Protein AF-A0A8J6SXW5-F1 (afdb_monomer)

Foldseek 3Di:
DPVLVVVLCVQDPPPDDLVSNLVSQQVQKVVGFAEEWDWDPVLCVVCLVPQQRTKTWMWGADPQSFWKWKALDPPDDTDTGRGTDIDIDGQPSADQQQKRWIFIDGPDPNTPTHIGIHHYQKHWKWFAFPPCLVVLDIDTWIWPHWDWDADPLWTWIWTATSNRKIKIFTDDSAFAAQDPPPDDPDFDWHFDQPPDDPDDDDDDDDDDDDDDDDDDDDDDDDDDDDDDDDDDDDDDDDDDDPVVVVVPPPPPPRPRDTDTDDDPSAQKTKDALQSIDIPPFDDFFRWMKIWHAACTVPHNAAIWMWIAGTRRTRIITHGRRNSVVDDHHHDPPPPPPPDD

Solvent-accessible surface area (backbone atoms only — not comparable to full-atom values): 20455 Å² total; per-residue (Å²): 144,67,72,76,62,56,61,64,53,66,82,50,55,98,80,59,54,67,69,61,50,51,56,62,55,32,74,30,34,43,71,41,59,76,37,75,60,63,68,35,69,65,38,48,66,76,26,46,91,44,58,59,70,22,30,24,67,38,35,36,42,47,59,91,96,38,52,37,32,40,33,74,44,99,88,51,81,65,44,78,36,65,50,76,41,76,44,77,49,36,54,76,63,35,44,64,83,12,33,40,62,34,36,40,26,58,94,51,101,81,57,91,47,46,78,44,42,32,37,42,70,44,29,52,25,46,34,18,45,57,89,25,69,86,76,34,52,66,45,82,43,51,31,55,43,63,45,60,49,76,56,99,77,46,39,38,38,39,41,35,33,64,84,70,52,38,37,42,36,53,54,64,83,53,52,39,67,50,58,92,84,51,86,73,80,76,66,48,73,43,39,41,80,61,90,74,73,96,76,91,78,90,81,90,81,83,89,82,89,83,89,82,89,84,82,89,82,89,82,89,83,88,82,90,82,91,84,90,84,90,80,93,80,92,78,92,80,90,76,89,54,73,65,59,62,68,71,58,62,64,78,73,73,76,71,69,44,71,46,76,52,68,82,56,62,64,74,18,28,46,48,58,9,42,32,45,35,51,75,90,62,94,58,67,33,93,28,45,25,42,34,32,46,42,59,26,72,96,38,63,77,27,12,34,41,39,35,32,42,23,49,71,23,33,33,37,41,35,59,38,57,34,35,68,80,57,76,91,40,68,76,74,78,84,71,78,82,83,82,130

Structure (mmCIF, N/CA/C/O backbone):
data_AF-A0A8J6SXW5-F1
#
_entry.id   AF-A0A8J6SXW5-F1
#
loop_
_atom_site.group_PDB
_atom_site.id
_atom_site.type_symbol
_atom_site.label_atom_id
_atom_site.label_alt_id
_atom_site.label_comp_id
_atom_site.label_asym_id
_atom_site.label_entity_id
_atom_site.label_seq_id
_atom_site.pdbx_PDB_ins_code
_atom_site.Cartn_x
_atom_site.Cartn_y
_atom_site.Cartn_z
_atom_site.occupancy
_atom_site.B_iso_or_equiv
_atom_site.auth_seq_id
_atom_site.auth_comp_id
_atom_site.auth_asym_id
_atom_site.auth_atom_id
_atom_site.pdbx_PDB_model_num
ATOM 1 N N . MET A 1 1 ? 32.446 -9.806 -35.004 1.00 38.75 1 MET A N 1
ATOM 2 C CA . MET A 1 1 ? 31.267 -9.865 -34.108 1.00 38.75 1 MET A CA 1
ATOM 3 C C . MET A 1 1 ? 31.687 -10.229 -32.676 1.00 38.75 1 MET A C 1
ATOM 5 O O . MET A 1 1 ? 31.223 -11.225 -32.148 1.00 38.75 1 MET A O 1
ATOM 9 N N . ILE A 1 2 ? 32.587 -9.456 -32.049 1.00 35.88 2 ILE A N 1
ATOM 10 C CA . ILE A 1 2 ? 33.067 -9.713 -30.668 1.00 35.88 2 ILE A CA 1
ATOM 11 C C . ILE A 1 2 ? 32.920 -8.461 -29.768 1.00 35.88 2 ILE A C 1
ATOM 13 O O . ILE A 1 2 ? 32.976 -8.561 -28.550 1.00 35.88 2 ILE A O 1
ATOM 17 N N . GLU A 1 3 ? 32.605 -7.284 -30.323 1.00 32.66 3 GLU A N 1
ATOM 18 C CA . GLU A 1 3 ? 32.508 -6.039 -29.536 1.00 32.66 3 GLU A CA 1
ATOM 19 C C . GLU A 1 3 ? 31.155 -5.807 -28.838 1.00 32.66 3 GLU A C 1
ATOM 21 O O . GLU A 1 3 ? 31.069 -4.981 -27.934 1.00 32.66 3 GLU A O 1
ATOM 26 N N . LEU A 1 4 ? 30.105 -6.564 -29.178 1.00 40.84 4 LEU A N 1
ATOM 27 C CA . LEU A 1 4 ? 28.803 -6.476 -28.492 1.00 40.84 4 LEU A CA 1
ATOM 28 C C . LEU A 1 4 ? 28.795 -7.177 -27.121 1.00 40.84 4 LEU A C 1
ATOM 30 O O . LEU A 1 4 ? 28.000 -6.811 -26.261 1.00 40.84 4 LEU A O 1
ATOM 34 N N . ALA A 1 5 ? 29.707 -8.128 -26.885 1.00 40.41 5 ALA A N 1
ATOM 35 C CA . ALA A 1 5 ? 29.803 -8.847 -25.612 1.00 40.41 5 ALA A CA 1
ATOM 36 C C . ALA A 1 5 ? 30.551 -8.051 -24.523 1.00 40.41 5 ALA A C 1
ATOM 38 O O . ALA A 1 5 ? 30.250 -8.199 -23.339 1.00 40.41 5 ALA A O 1
ATOM 39 N N . LEU A 1 6 ? 31.481 -7.158 -24.896 1.00 42.84 6 LEU A N 1
ATOM 40 C CA . LEU A 1 6 ? 32.247 -6.377 -23.914 1.00 42.84 6 LEU A CA 1
ATOM 41 C C . LEU A 1 6 ? 31.414 -5.281 -23.235 1.00 42.84 6 LEU A C 1
ATOM 43 O O . LEU A 1 6 ? 31.643 -4.983 -22.067 1.00 42.84 6 LEU A O 1
ATOM 47 N N . GLY A 1 7 ? 30.427 -4.702 -23.926 1.00 42.91 7 GLY A N 1
ATOM 48 C CA . GLY A 1 7 ? 29.584 -3.650 -23.350 1.00 42.91 7 GLY A CA 1
ATOM 49 C C . GLY A 1 7 ? 28.687 -4.143 -22.208 1.00 42.91 7 GLY A C 1
ATOM 50 O O . GLY A 1 7 ? 28.469 -3.407 -21.245 1.00 42.91 7 GLY A O 1
ATOM 51 N N . ALA A 1 8 ? 28.185 -5.380 -22.293 1.00 44.44 8 ALA A N 1
ATOM 52 C CA . ALA A 1 8 ? 27.297 -5.973 -21.286 1.00 44.44 8 ALA A CA 1
ATOM 53 C C . ALA A 1 8 ? 28.044 -6.320 -19.985 1.00 44.44 8 ALA A C 1
ATOM 55 O O . ALA A 1 8 ? 27.537 -6.056 -18.897 1.00 44.44 8 ALA A O 1
ATOM 56 N N . ALA A 1 9 ? 29.291 -6.795 -20.093 1.00 48.09 9 ALA A N 1
ATOM 57 C CA . ALA A 1 9 ? 30.176 -7.034 -18.949 1.00 48.09 9 ALA A CA 1
ATOM 58 C C . ALA A 1 9 ? 30.675 -5.737 -18.270 1.00 48.09 9 ALA A C 1
ATOM 60 O O . ALA A 1 9 ? 31.151 -5.773 -17.137 1.00 48.09 9 ALA A O 1
ATOM 61 N N . LEU A 1 10 ? 30.574 -4.583 -18.946 1.00 48.47 10 LEU A N 1
ATOM 62 C CA . LEU A 1 10 ? 31.134 -3.307 -18.478 1.00 48.47 10 LEU A CA 1
ATOM 63 C C . LEU A 1 10 ? 30.224 -2.510 -17.535 1.00 48.47 10 LEU A C 1
ATOM 65 O O . LEU A 1 10 ? 30.719 -1.642 -16.818 1.00 48.47 10 LEU A O 1
ATOM 69 N N . LEU A 1 11 ? 28.916 -2.777 -17.491 1.00 54.44 11 LEU A N 1
ATOM 70 C CA . LEU A 1 11 ? 28.051 -2.115 -16.506 1.00 54.44 11 LEU A CA 1
ATOM 71 C C . LEU A 1 11 ? 28.167 -2.770 -15.120 1.00 54.44 11 LEU A C 1
ATOM 73 O O . LEU A 1 11 ? 28.171 -2.063 -14.104 1.00 54.44 11 LEU A O 1
ATOM 77 N N . PHE A 1 12 ? 28.346 -4.095 -15.076 1.00 59.91 12 PHE A N 1
ATOM 78 C CA . PHE A 1 12 ? 28.404 -4.879 -13.845 1.00 59.91 12 PHE A CA 1
ATOM 79 C C . PHE A 1 12 ? 29.347 -6.070 -14.018 1.00 59.91 12 PHE A C 1
ATOM 81 O O . PHE A 1 12 ? 29.059 -6.995 -14.772 1.00 59.91 12 PHE A O 1
ATOM 88 N N . GLY A 1 13 ? 30.468 -6.073 -13.295 1.00 59.41 13 GLY A N 1
ATOM 89 C CA . GLY A 1 13 ? 31.217 -7.311 -13.110 1.00 59.41 13 GLY A CA 1
ATOM 90 C C . GLY A 1 13 ? 30.371 -8.307 -12.299 1.00 59.41 13 GLY A C 1
ATOM 91 O O . GLY A 1 13 ? 29.615 -7.869 -11.427 1.00 59.41 13 GLY A O 1
ATOM 92 N N . PRO A 1 14 ? 30.517 -9.628 -12.509 1.00 58.75 14 PRO A N 1
ATOM 93 C CA . PRO A 1 14 ? 29.751 -10.663 -11.797 1.00 58.75 14 PRO A CA 1
ATOM 94 C C . PRO A 1 14 ? 29.937 -10.641 -10.266 1.00 58.75 14 PRO A C 1
ATOM 96 O O . PRO A 1 14 ? 29.189 -11.286 -9.541 1.00 58.75 14 PRO A O 1
ATOM 99 N N . HIS A 1 15 ? 30.912 -9.876 -9.766 1.00 67.56 15 HIS A N 1
ATOM 100 C CA . HIS A 1 15 ? 31.239 -9.735 -8.345 1.00 67.56 15 HIS A CA 1
ATOM 101 C C . HIS A 1 15 ? 30.887 -8.363 -7.749 1.00 67.56 15 HIS A C 1
ATOM 103 O O . HIS A 1 15 ? 31.210 -8.107 -6.590 1.00 67.56 15 HIS A O 1
ATOM 109 N N . ALA A 1 16 ? 30.258 -7.460 -8.512 1.00 72.50 16 ALA A N 1
ATOM 110 C CA . ALA A 1 16 ? 29.844 -6.169 -7.971 1.00 72.50 16 ALA A CA 1
ATOM 111 C C . ALA A 1 16 ? 28.747 -6.366 -6.899 1.00 72.50 16 ALA A C 1
ATOM 113 O O . ALA A 1 16 ? 27.778 -7.097 -7.153 1.00 72.50 16 ALA A O 1
ATOM 114 N N . PRO A 1 17 ? 28.847 -5.719 -5.720 1.00 82.81 17 PRO A N 1
ATOM 115 C CA . PRO A 1 17 ? 27.824 -5.813 -4.682 1.00 82.81 17 PRO A CA 1
ATOM 116 C C . PRO A 1 17 ? 26.438 -5.440 -5.216 1.00 82.81 17 PRO A C 1
ATOM 118 O O . PRO A 1 17 ? 26.303 -4.499 -5.998 1.00 82.81 17 PRO A O 1
ATOM 121 N N . GLU A 1 18 ? 25.387 -6.132 -4.769 1.00 81.81 18 GLU A N 1
ATOM 122 C CA . GLU A 1 18 ? 24.004 -5.877 -5.211 1.00 81.81 18 GLU A CA 1
ATOM 123 C C . GLU A 1 18 ? 23.600 -4.403 -5.075 1.00 81.81 18 GLU A C 1
ATOM 125 O O . GLU A 1 18 ? 22.960 -3.864 -5.972 1.00 81.81 18 GLU A O 1
ATOM 130 N N . ALA A 1 19 ? 24.042 -3.722 -4.014 1.00 84.38 19 ALA A N 1
ATOM 131 C CA . ALA A 1 19 ? 23.790 -2.296 -3.819 1.00 84.38 19 ALA A CA 1
ATOM 132 C C . ALA A 1 19 ? 24.360 -1.429 -4.958 1.00 84.38 19 ALA A C 1
ATOM 134 O O . ALA A 1 19 ? 23.666 -0.553 -5.472 1.00 84.38 19 ALA A O 1
ATOM 135 N N . GLU A 1 20 ? 25.592 -1.703 -5.402 1.00 85.12 20 GLU A N 1
ATOM 136 C CA . GLU A 1 20 ? 26.199 -1.010 -6.544 1.00 85.12 20 GLU A CA 1
ATOM 137 C C . GLU A 1 20 ? 25.445 -1.347 -7.834 1.00 85.12 20 GLU A C 1
ATOM 139 O O . GLU A 1 20 ? 25.178 -0.470 -8.665 1.00 85.12 20 GLU A O 1
ATOM 144 N N . ARG A 1 21 ? 25.052 -2.619 -7.986 1.00 83.19 21 ARG A N 1
ATOM 145 C CA . ARG A 1 21 ? 24.328 -3.063 -9.173 1.00 83.19 21 ARG A CA 1
ATOM 146 C C . ARG A 1 21 ? 22.953 -2.391 -9.290 1.00 83.19 21 ARG A C 1
ATOM 148 O O . ARG A 1 21 ? 22.615 -1.815 -10.325 1.00 83.19 21 ARG A O 1
ATOM 155 N N . SER A 1 22 ? 22.205 -2.374 -8.190 1.00 87.25 22 SER A N 1
ATOM 156 C CA . SER A 1 22 ? 20.925 -1.678 -8.054 1.00 87.25 22 SER A CA 1
ATOM 157 C C . SER A 1 22 ? 21.071 -0.180 -8.321 1.00 87.25 22 SER A C 1
ATOM 159 O O . SER A 1 22 ? 20.286 0.390 -9.080 1.00 87.25 22 SER A O 1
ATOM 161 N N . GLN A 1 23 ? 22.121 0.457 -7.793 1.00 88.88 23 GLN A N 1
ATOM 162 C CA . GLN A 1 23 ? 22.357 1.882 -8.005 1.00 88.88 23 GLN A CA 1
ATOM 163 C C . GLN A 1 23 ? 22.548 2.221 -9.487 1.00 88.88 23 GLN A C 1
ATOM 165 O O . GLN A 1 23 ? 21.896 3.145 -9.973 1.00 88.88 23 GLN A O 1
ATOM 170 N N . LYS A 1 24 ? 23.378 1.490 -10.243 1.00 87.56 24 LYS A N 1
ATOM 171 C CA . LYS A 1 24 ? 23.541 1.814 -11.673 1.00 87.56 24 LYS A CA 1
ATOM 172 C C . LYS A 1 24 ? 22.288 1.453 -12.475 1.00 87.56 24 LYS A C 1
ATOM 174 O O . LYS A 1 24 ? 21.895 2.242 -13.333 1.00 87.56 24 LYS A O 1
ATOM 179 N N . LEU A 1 25 ? 21.617 0.332 -12.172 1.00 89.19 25 LEU A N 1
ATOM 180 C CA . LEU A 1 25 ? 20.356 -0.031 -12.834 1.00 89.19 25 LEU A CA 1
ATOM 181 C C . LEU A 1 25 ? 19.267 1.022 -12.617 1.00 89.19 25 LEU A C 1
ATOM 183 O O . LEU A 1 25 ? 18.519 1.320 -13.545 1.00 89.19 25 LEU A O 1
ATOM 187 N N . SER A 1 26 ? 19.208 1.626 -11.427 1.00 92.56 26 SER A N 1
ATOM 188 C CA . SER A 1 26 ? 18.199 2.632 -11.079 1.00 92.56 26 SER A CA 1
ATOM 189 C C . SER A 1 26 ? 18.164 3.819 -12.046 1.00 92.56 26 SER A C 1
ATOM 191 O O . SER A 1 26 ? 17.094 4.363 -12.309 1.00 92.56 26 SER A O 1
ATOM 193 N N . THR A 1 27 ? 19.310 4.162 -12.646 1.00 93.31 27 THR A N 1
ATOM 194 C CA . THR A 1 27 ? 19.446 5.286 -13.586 1.00 93.31 27 THR A CA 1
ATOM 195 C C . THR A 1 27 ? 18.716 5.069 -14.914 1.00 93.31 27 THR A C 1
ATOM 197 O O . THR A 1 27 ? 18.456 6.031 -15.636 1.00 93.31 27 THR A O 1
ATOM 200 N N . PHE A 1 28 ? 18.347 3.824 -15.230 1.00 94.31 28 PHE A N 1
ATOM 201 C CA . PHE A 1 28 ? 17.594 3.479 -16.435 1.00 94.31 28 PHE A CA 1
ATOM 202 C C . PHE A 1 28 ? 16.081 3.568 -16.244 1.00 94.31 28 PHE A C 1
ATOM 204 O O . PHE A 1 28 ? 15.348 3.364 -17.209 1.00 94.31 28 PHE A O 1
ATOM 211 N N . PHE A 1 29 ? 15.606 3.890 -15.040 1.00 96.00 29 PHE A N 1
ATOM 212 C CA . PHE A 1 29 ? 14.188 3.981 -14.718 1.00 96.00 29 PHE A CA 1
ATOM 213 C C . PHE A 1 29 ? 13.765 5.421 -14.433 1.00 96.00 29 PHE A C 1
ATOM 215 O O . PHE A 1 29 ? 14.466 6.183 -13.767 1.00 96.00 29 PHE A O 1
ATOM 222 N N . MET A 1 30 ? 12.579 5.782 -14.911 1.00 95.38 30 MET A N 1
ATOM 223 C CA . MET A 1 30 ? 11.915 7.042 -14.600 1.00 95.38 30 MET A CA 1
ATOM 224 C C . MET A 1 30 ? 10.438 6.775 -14.262 1.00 95.38 30 MET A C 1
ATOM 226 O O . MET A 1 30 ? 9.692 6.349 -15.143 1.00 95.38 30 MET A O 1
ATOM 230 N N . PRO A 1 31 ? 9.985 7.039 -13.027 1.00 95.31 31 PRO A N 1
ATOM 231 C CA . PRO A 1 31 ? 10.769 7.553 -11.905 1.00 95.31 31 PRO A CA 1
ATOM 232 C C . PRO A 1 31 ? 11.768 6.506 -11.367 1.00 95.31 31 PRO A C 1
ATOM 234 O O . PRO A 1 31 ? 11.616 5.303 -11.597 1.00 95.31 31 PRO A O 1
ATOM 237 N N . MET A 1 32 ? 12.816 6.963 -10.674 1.00 95.25 32 MET A N 1
ATOM 238 C CA . MET A 1 32 ? 13.847 6.064 -10.141 1.00 95.25 32 MET A CA 1
ATOM 239 C C . MET A 1 32 ? 13.276 5.163 -9.029 1.00 95.25 32 MET A C 1
ATOM 241 O O . MET A 1 32 ? 12.383 5.580 -8.293 1.00 95.25 32 MET A O 1
ATOM 245 N N . PRO A 1 33 ? 13.789 3.942 -8.851 1.00 94.25 33 PRO A N 1
ATOM 246 C CA . PRO A 1 33 ? 13.477 3.100 -7.702 1.00 94.25 33 PRO A CA 1
ATOM 247 C C . PRO A 1 33 ? 13.632 3.839 -6.367 1.00 94.25 33 PRO A C 1
ATOM 249 O O . PRO A 1 33 ? 14.446 4.751 -6.230 1.00 94.25 33 PRO A O 1
ATOM 252 N N . ASN A 1 34 ? 12.844 3.429 -5.375 1.00 89.94 34 ASN A N 1
ATOM 253 C CA . ASN A 1 34 ? 12.679 4.041 -4.053 1.00 89.94 34 ASN A CA 1
ATOM 254 C C . ASN A 1 34 ? 12.064 5.449 -4.054 1.00 89.94 34 ASN A C 1
ATOM 256 O O . ASN A 1 34 ? 11.828 6.008 -2.982 1.00 89.94 34 ASN A O 1
ATOM 260 N N . THR A 1 35 ? 11.743 6.008 -5.222 1.00 90.81 35 THR A N 1
ATOM 261 C CA . THR A 1 35 ? 10.918 7.216 -5.317 1.00 90.81 35 THR A CA 1
ATOM 262 C C . THR A 1 35 ? 9.428 6.864 -5.348 1.00 90.81 35 THR A C 1
ATOM 264 O O . THR A 1 35 ? 9.036 5.695 -5.460 1.00 90.81 35 THR A O 1
ATOM 267 N N . ARG A 1 36 ? 8.591 7.891 -5.191 1.00 90.38 36 ARG A N 1
ATOM 268 C CA . ARG A 1 36 ? 7.136 7.767 -5.187 1.00 90.38 36 ARG A CA 1
ATOM 269 C C . ARG A 1 36 ? 6.603 7.591 -6.612 1.00 90.38 36 ARG A C 1
ATOM 271 O O . ARG A 1 36 ? 6.904 8.413 -7.473 1.00 90.38 36 ARG A O 1
ATOM 278 N N . LEU A 1 37 ? 5.779 6.569 -6.846 1.00 92.56 37 LEU A N 1
ATOM 279 C CA . LEU A 1 37 ? 5.005 6.441 -8.082 1.00 92.56 37 LEU A CA 1
ATOM 280 C C . LEU A 1 37 ? 3.730 7.268 -8.022 1.00 92.56 37 LEU A C 1
ATOM 282 O O . LEU A 1 37 ? 3.064 7.372 -6.988 1.00 92.56 37 LEU A O 1
ATOM 286 N N . GLU A 1 38 ? 3.364 7.783 -9.186 1.00 90.25 38 GLU A N 1
ATOM 287 C CA . GLU A 1 38 ? 2.103 8.463 -9.427 1.00 90.25 38 GLU A CA 1
ATOM 288 C C . GLU A 1 38 ? 1.273 7.662 -10.431 1.00 90.25 38 GLU A C 1
ATOM 290 O O . GLU A 1 38 ? 1.814 7.040 -11.351 1.00 90.25 38 GLU A O 1
ATOM 295 N N . LEU A 1 39 ? -0.047 7.680 -10.249 1.00 90.62 39 LEU A N 1
ATOM 296 C CA . LEU A 1 39 ? -0.979 7.123 -11.227 1.00 90.62 39 LEU A CA 1
ATOM 297 C C . LEU A 1 39 ? -1.045 8.025 -12.460 1.00 90.62 39 LEU A C 1
ATOM 299 O O . LEU A 1 39 ? -0.918 9.251 -12.371 1.00 90.62 39 LEU A O 1
ATOM 303 N N . ASP A 1 40 ? -1.296 7.414 -13.612 1.00 92.06 40 ASP A N 1
ATOM 304 C CA . ASP A 1 40 ? -1.577 8.131 -14.846 1.00 92.06 40 ASP A CA 1
ATOM 305 C C . ASP A 1 40 ? -2.887 8.921 -14.679 1.00 92.06 40 ASP A C 1
ATOM 307 O O . ASP A 1 40 ? -3.934 8.379 -14.315 1.00 92.06 40 ASP A O 1
ATOM 311 N N . ARG A 1 41 ? -2.822 10.239 -14.910 1.00 89.88 41 ARG A N 1
ATOM 312 C CA . ARG A 1 41 ? -3.963 11.140 -14.689 1.00 89.88 41 ARG A CA 1
ATOM 313 C C . ARG A 1 41 ? -5.157 10.803 -15.579 1.00 89.88 41 ARG A C 1
ATOM 315 O O . ARG A 1 41 ? -6.284 10.980 -15.129 1.00 89.88 41 ARG A O 1
ATOM 322 N N . LEU A 1 42 ? -4.923 10.350 -16.813 1.00 90.62 42 LEU A N 1
ATOM 323 C CA . LEU A 1 42 ? -6.001 9.953 -17.720 1.00 90.62 42 LEU A CA 1
ATOM 324 C C . LEU A 1 42 ? -6.621 8.645 -17.239 1.00 90.62 42 LEU A C 1
ATOM 326 O O . LEU A 1 42 ? -7.835 8.580 -17.071 1.00 90.62 42 LEU A O 1
ATOM 330 N N . SER A 1 43 ? -5.788 7.662 -16.886 1.00 90.81 43 SER A N 1
ATOM 331 C CA . SER A 1 43 ? -6.273 6.388 -16.347 1.00 90.81 43 SER A CA 1
ATOM 332 C C . SER A 1 43 ? -7.120 6.584 -15.086 1.00 90.81 43 SER A C 1
ATOM 334 O O . SER A 1 43 ? -8.160 5.944 -14.943 1.00 90.81 43 SER A O 1
ATOM 336 N N . LEU A 1 44 ? -6.738 7.520 -14.211 1.00 87.44 44 LEU A N 1
ATOM 337 C CA . LEU A 1 44 ? -7.491 7.873 -13.005 1.00 87.44 44 LEU A CA 1
ATOM 338 C C . LEU A 1 44 ? -8.868 8.490 -13.304 1.00 87.44 44 LEU A C 1
ATOM 340 O O . LEU A 1 44 ? -9.806 8.290 -12.531 1.00 87.44 44 LEU A O 1
ATOM 344 N N . LEU A 1 45 ? -8.999 9.244 -14.398 1.00 87.06 45 LEU A N 1
ATOM 345 C CA . LEU A 1 45 ? -10.279 9.810 -14.835 1.00 87.06 45 LEU A CA 1
ATOM 346 C C . LEU A 1 45 ? -11.175 8.742 -15.470 1.00 87.06 45 LEU A C 1
ATOM 348 O O . LEU A 1 45 ? -12.366 8.693 -15.172 1.00 87.06 45 LEU A O 1
ATOM 352 N N . GLU A 1 46 ? -10.598 7.883 -16.307 1.00 89.69 46 GLU A N 1
ATOM 353 C CA . GLU A 1 46 ? -11.316 6.843 -17.051 1.00 89.69 46 GLU A CA 1
ATOM 354 C C . GLU A 1 46 ? -11.782 5.690 -16.154 1.00 89.69 46 GLU A C 1
ATOM 356 O O . GLU A 1 46 ? -12.889 5.185 -16.316 1.00 89.69 46 GLU A O 1
ATOM 361 N N . ASN A 1 47 ? -10.969 5.303 -15.168 1.00 87.06 47 ASN A N 1
ATOM 362 C CA . ASN A 1 47 ? -11.179 4.104 -14.349 1.00 87.06 47 ASN A CA 1
ATOM 363 C C . ASN A 1 47 ? -11.604 4.439 -12.914 1.00 87.06 47 ASN A C 1
ATOM 365 O O . ASN A 1 47 ? -11.377 3.672 -11.982 1.00 87.06 47 ASN A O 1
ATOM 369 N N . ARG A 1 48 ? -12.239 5.599 -12.702 1.00 80.94 48 ARG A N 1
ATOM 370 C CA . ARG A 1 48 ? -12.645 6.045 -11.359 1.00 80.94 48 ARG A CA 1
ATOM 371 C C . ARG A 1 48 ? -13.566 5.046 -10.643 1.00 80.94 48 ARG A C 1
ATOM 373 O O . ARG A 1 48 ? -13.523 4.965 -9.419 1.00 80.94 48 ARG A O 1
ATOM 380 N N . GLN A 1 49 ? -14.402 4.331 -11.397 1.00 84.19 49 GLN A N 1
ATOM 381 C CA . GLN A 1 49 ? -15.357 3.353 -10.861 1.00 84.19 49 GLN A CA 1
ATOM 382 C C . GLN A 1 49 ? -14.734 1.977 -10.590 1.00 84.19 49 GLN A C 1
ATOM 384 O O . GLN A 1 49 ? -15.292 1.207 -9.814 1.00 84.19 49 GLN A O 1
ATOM 389 N N . THR A 1 50 ? -13.572 1.693 -11.178 1.00 87.25 50 THR A N 1
ATOM 390 C CA . THR A 1 50 ? -12.823 0.435 -11.033 1.00 87.25 50 THR A CA 1
ATOM 391 C C . THR A 1 50 ? -11.377 0.755 -10.643 1.00 87.25 50 THR A C 1
ATOM 393 O O . THR A 1 50 ? -10.470 0.658 -11.472 1.00 87.25 50 THR A O 1
ATOM 396 N N . PRO A 1 51 ? -11.129 1.231 -9.406 1.00 86.25 51 PRO A N 1
ATOM 397 C CA . PRO A 1 51 ? -9.822 1.752 -9.012 1.00 86.25 51 PRO A CA 1
ATOM 398 C C . PRO A 1 51 ? -8.660 0.772 -9.223 1.00 86.25 51 PRO A C 1
ATOM 400 O O . PRO A 1 51 ? -7.547 1.190 -9.526 1.00 86.25 51 PRO A O 1
ATOM 403 N N . GLU A 1 52 ? -8.921 -0.526 -9.111 1.00 84.38 52 GLU A N 1
ATOM 404 C CA . GLU A 1 52 ? -7.982 -1.620 -9.353 1.00 84.38 52 GLU A CA 1
ATOM 405 C C . GLU A 1 52 ? -7.405 -1.639 -10.778 1.00 84.38 52 GLU A C 1
ATOM 407 O O . GLU A 1 52 ? -6.275 -2.084 -10.975 1.00 84.38 52 GLU A O 1
ATOM 412 N N . THR A 1 53 ? -8.135 -1.108 -11.767 1.00 87.44 53 THR A N 1
ATOM 413 C CA . THR A 1 53 ? -7.669 -1.019 -13.158 1.00 87.44 53 THR A CA 1
ATOM 414 C C . THR A 1 53 ? -6.903 0.267 -13.452 1.00 87.44 53 THR A C 1
ATOM 416 O O . THR A 1 53 ? -6.364 0.405 -14.553 1.00 87.44 53 THR A O 1
ATOM 419 N N . ILE A 1 54 ? -6.818 1.207 -12.498 1.00 90.19 54 ILE A N 1
ATOM 420 C CA . ILE A 1 54 ? -6.044 2.435 -12.686 1.00 90.19 54 ILE A CA 1
ATOM 421 C C . ILE A 1 54 ? -4.566 2.068 -12.828 1.00 90.19 54 ILE A C 1
ATOM 423 O O . ILE A 1 54 ? -3.993 1.337 -12.017 1.00 90.19 54 ILE A O 1
ATOM 427 N N . THR A 1 55 ? -3.946 2.612 -13.869 1.00 93.12 55 THR A N 1
ATOM 428 C CA . THR A 1 55 ? -2.547 2.364 -14.211 1.00 93.12 55 THR A CA 1
ATOM 429 C C . THR A 1 55 ? -1.652 3.540 -13.843 1.00 93.12 55 THR A C 1
ATOM 431 O O . THR A 1 55 ? -2.081 4.692 -13.778 1.00 93.12 55 THR A O 1
ATOM 434 N N . GLY A 1 56 ? -0.371 3.255 -13.646 1.00 94.12 56 GLY A N 1
ATOM 435 C CA . GLY A 1 56 ? 0.715 4.217 -13.759 1.00 94.12 56 GLY A CA 1
ATOM 436 C C . GLY A 1 56 ? 1.775 3.712 -14.734 1.00 94.12 56 GLY A C 1
ATOM 437 O O . GLY A 1 56 ? 1.679 2.610 -15.279 1.00 94.12 56 GLY A O 1
ATOM 438 N N . LYS A 1 57 ? 2.801 4.531 -14.980 1.00 95.12 57 LYS A N 1
ATOM 439 C CA . LYS A 1 57 ? 3.872 4.213 -15.935 1.00 95.12 57 LYS A CA 1
ATOM 440 C C . LYS A 1 57 ? 5.244 4.388 -15.307 1.00 95.12 57 LYS A C 1
ATOM 442 O O . LYS A 1 57 ? 5.501 5.376 -14.624 1.00 95.12 57 LYS A O 1
ATOM 447 N N . ILE A 1 58 ? 6.132 3.447 -15.602 1.00 95.69 58 ILE A N 1
ATOM 448 C CA . ILE A 1 58 ? 7.568 3.552 -15.356 1.00 95.69 58 ILE A CA 1
ATOM 449 C C . ILE A 1 58 ? 8.256 3.454 -16.709 1.00 95.69 58 ILE A C 1
ATOM 451 O O . ILE A 1 58 ? 8.154 2.455 -17.418 1.00 95.69 58 ILE A O 1
ATOM 455 N N . TRP A 1 59 ? 8.960 4.507 -17.090 1.00 95.81 59 TRP A N 1
ATOM 456 C CA . TRP A 1 59 ? 9.796 4.500 -18.275 1.00 95.81 59 TRP A CA 1
ATOM 457 C C . TRP A 1 59 ? 11.091 3.768 -17.982 1.00 95.81 59 TRP A C 1
ATOM 459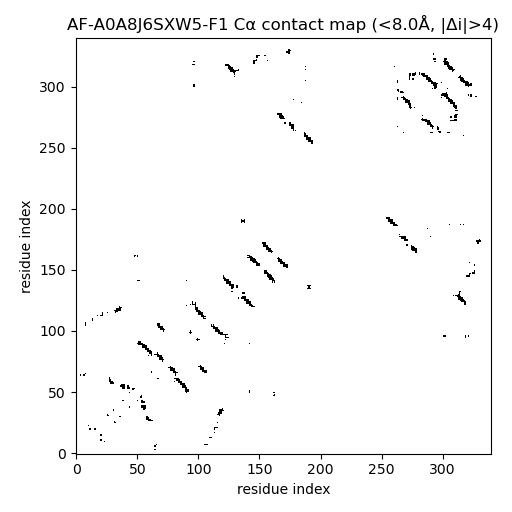 O O . TRP A 1 59 ? 11.796 4.110 -17.037 1.00 95.81 59 TRP A O 1
ATOM 469 N N . MET A 1 60 ? 11.428 2.802 -18.829 1.00 95.06 60 MET A N 1
ATOM 470 C CA . MET A 1 60 ? 12.733 2.166 -18.815 1.00 95.06 60 MET A CA 1
ATOM 471 C C . MET A 1 60 ? 13.493 2.523 -20.086 1.00 95.06 60 MET A C 1
ATOM 473 O O . MET A 1 60 ? 13.028 2.284 -21.203 1.00 95.06 60 MET A O 1
ATOM 477 N N . LYS A 1 61 ? 14.678 3.100 -19.912 1.00 94.88 61 LYS A N 1
ATOM 478 C CA . LYS A 1 61 ? 15.606 3.460 -20.978 1.00 94.88 61 LYS A CA 1
ATOM 479 C C . LYS A 1 61 ? 16.858 2.598 -20.840 1.00 94.88 61 LYS A C 1
ATOM 481 O O . LYS A 1 61 ? 17.771 2.998 -20.123 1.00 94.88 61 LYS A O 1
ATOM 486 N N . PRO A 1 62 ? 16.911 1.430 -21.502 1.00 90.81 62 PRO A N 1
ATOM 487 C CA . PRO A 1 62 ? 18.066 0.552 -21.392 1.00 90.81 62 PRO A CA 1
ATOM 488 C C . PRO A 1 62 ? 19.334 1.227 -21.953 1.00 90.81 62 PRO A C 1
ATOM 490 O O . PRO A 1 62 ? 19.237 2.159 -22.769 1.00 90.81 62 PRO A O 1
ATOM 493 N N . PRO A 1 63 ? 20.528 0.764 -21.543 1.00 87.88 63 PRO A N 1
ATOM 494 C CA . PRO A 1 63 ? 21.789 1.190 -22.137 1.00 87.88 63 PRO A CA 1
ATOM 495 C C . PRO A 1 63 ? 21.795 1.004 -23.658 1.00 87.88 63 PRO A C 1
ATOM 497 O O . PRO A 1 63 ? 21.189 0.078 -24.198 1.00 87.88 63 PRO A O 1
ATOM 500 N N . LYS A 1 64 ? 22.520 1.870 -24.376 1.00 85.88 64 LYS A N 1
ATOM 501 C CA . LYS A 1 64 ? 22.661 1.736 -25.834 1.00 85.88 64 LYS A CA 1
ATOM 502 C C . LYS A 1 64 ? 23.278 0.376 -26.182 1.00 85.88 64 LYS A C 1
ATOM 504 O O . LYS A 1 64 ? 24.325 0.025 -25.649 1.00 85.88 64 LYS A O 1
ATOM 509 N N . GLY A 1 65 ? 22.646 -0.346 -27.108 1.00 84.44 65 GLY A N 1
ATOM 510 C CA . GLY A 1 65 ? 23.121 -1.651 -27.579 1.00 84.44 65 GLY A CA 1
ATOM 511 C C . GLY A 1 65 ? 22.829 -2.822 -26.636 1.00 84.44 65 GLY A C 1
ATOM 512 O O . GLY A 1 65 ? 23.338 -3.909 -26.882 1.00 84.44 65 GLY A O 1
ATOM 513 N N . GLN A 1 66 ? 22.028 -2.621 -25.583 1.00 83.94 66 GLN A N 1
ATOM 514 C CA . GLN A 1 66 ? 21.671 -3.663 -24.618 1.00 83.94 66 GLN A CA 1
ATOM 515 C C . GLN A 1 66 ? 20.157 -3.769 -24.439 1.00 83.94 66 GLN A C 1
ATOM 517 O O . GLN A 1 66 ? 19.421 -2.796 -24.618 1.00 83.94 66 GLN A O 1
ATOM 522 N N . CYS A 1 67 ? 19.707 -4.962 -24.059 1.00 86.94 67 CYS A N 1
ATOM 523 C CA . CYS A 1 67 ? 18.336 -5.225 -23.651 1.00 86.94 67 CYS A CA 1
ATOM 524 C C . CYS A 1 67 ? 18.308 -5.567 -22.161 1.00 86.94 67 CYS A C 1
ATOM 526 O O . CYS A 1 67 ? 19.198 -6.254 -21.663 1.00 86.94 67 CYS A O 1
ATOM 528 N N . LEU A 1 68 ? 17.277 -5.099 -21.466 1.00 88.50 68 LEU A N 1
ATOM 529 C CA . LEU A 1 68 ? 16.973 -5.507 -20.098 1.00 88.50 68 LEU A CA 1
ATOM 530 C C . LEU A 1 68 ? 15.741 -6.409 -20.116 1.00 88.50 68 LEU A C 1
ATOM 532 O O . LEU A 1 68 ? 14.790 -6.146 -20.860 1.00 88.50 68 LEU A O 1
ATOM 536 N N . LEU A 1 69 ? 15.756 -7.455 -19.298 1.00 89.81 69 LEU A N 1
ATOM 537 C CA . LEU A 1 69 ? 14.600 -8.307 -19.052 1.00 89.81 69 LEU A CA 1
ATOM 538 C C . LEU A 1 69 ? 13.909 -7.824 -17.780 1.00 89.81 69 LEU A C 1
ATOM 540 O O . LEU A 1 69 ? 14.554 -7.661 -16.748 1.00 89.81 69 LEU A O 1
ATOM 544 N N . VAL A 1 70 ? 12.602 -7.589 -17.844 1.00 90.25 70 VAL A N 1
ATOM 545 C CA . VAL A 1 70 ? 11.801 -7.191 -16.681 1.00 90.25 70 VAL A CA 1
ATOM 546 C C . VAL A 1 70 ? 10.780 -8.269 -16.379 1.00 90.25 70 VAL A C 1
ATOM 548 O O . VAL A 1 70 ? 9.927 -8.586 -17.211 1.00 90.25 70 VAL A O 1
ATOM 551 N N . ARG A 1 71 ? 10.845 -8.783 -15.156 1.00 88.56 71 ARG A N 1
ATOM 552 C CA . ARG A 1 71 ? 9.900 -9.736 -14.590 1.00 88.56 71 ARG A CA 1
ATOM 553 C C . ARG A 1 71 ? 9.022 -9.017 -13.573 1.00 88.56 71 ARG A C 1
ATOM 555 O O . ARG A 1 71 ? 9.483 -8.632 -12.498 1.00 88.56 71 ARG A O 1
ATOM 562 N N . THR A 1 72 ? 7.755 -8.822 -13.928 1.00 79.12 72 THR A N 1
ATOM 563 C CA . THR A 1 72 ? 6.760 -8.150 -13.072 1.00 79.12 72 THR A CA 1
ATOM 564 C C . THR A 1 72 ? 6.039 -9.123 -12.136 1.00 79.12 72 THR A C 1
ATOM 566 O O . THR A 1 72 ? 5.550 -8.723 -11.089 1.00 79.12 72 THR A O 1
ATOM 569 N N . ASN A 1 73 ? 5.996 -10.409 -12.493 1.00 69.69 73 ASN A N 1
ATOM 570 C CA . ASN A 1 73 ? 5.452 -11.504 -11.692 1.00 69.69 73 ASN A CA 1
ATOM 571 C C . ASN A 1 73 ? 6.178 -12.796 -12.095 1.00 69.69 73 ASN A C 1
ATOM 573 O O . ASN A 1 73 ? 6.492 -12.970 -13.270 1.00 69.69 73 ASN A O 1
ATOM 577 N N . LEU A 1 74 ? 6.389 -13.725 -11.159 1.00 59.19 74 LEU A N 1
ATOM 578 C CA . LEU A 1 74 ? 6.959 -15.051 -11.438 1.00 59.19 74 LEU A CA 1
ATOM 579 C C . LEU A 1 74 ? 6.151 -15.858 -12.472 1.00 59.19 74 LEU A C 1
ATOM 581 O O . LEU A 1 74 ? 6.685 -16.779 -13.078 1.00 59.19 74 LEU A O 1
ATOM 585 N N . LYS A 1 75 ? 4.869 -15.524 -12.663 1.00 51.81 75 LYS A N 1
ATOM 586 C CA . LYS A 1 75 ? 3.946 -16.225 -13.570 1.00 51.81 75 LYS A CA 1
ATOM 587 C C . LYS A 1 75 ? 3.841 -15.625 -14.970 1.00 51.81 75 LYS A C 1
ATOM 589 O O . LYS A 1 75 ? 3.231 -16.242 -15.839 1.00 51.81 75 LYS A O 1
ATOM 594 N N . HIS A 1 76 ? 4.382 -14.430 -15.196 1.00 61.59 76 HIS A N 1
ATOM 595 C CA . HIS A 1 76 ? 4.321 -13.776 -16.501 1.00 61.59 76 HIS A CA 1
ATOM 596 C C . HIS A 1 76 ? 5.647 -13.905 -17.238 1.00 61.59 76 HIS A C 1
ATOM 598 O O . HIS A 1 76 ? 6.711 -13.936 -16.628 1.00 61.59 76 HIS A O 1
ATOM 604 N N . THR A 1 77 ? 5.568 -13.974 -18.566 1.00 67.88 77 THR A N 1
ATOM 605 C CA . THR A 1 77 ? 6.744 -14.005 -19.433 1.00 67.88 77 THR A CA 1
ATOM 606 C C . THR A 1 77 ? 7.569 -12.736 -19.243 1.00 67.88 77 THR A C 1
ATOM 608 O O . THR A 1 77 ? 7.027 -11.626 -19.270 1.00 67.88 77 THR A O 1
ATOM 611 N N . ASP A 1 78 ? 8.878 -12.913 -19.082 1.00 81.88 78 ASP A N 1
ATOM 612 C CA . ASP A 1 78 ? 9.832 -11.815 -18.971 1.00 81.88 78 ASP A CA 1
ATOM 613 C C . ASP A 1 78 ? 9.702 -10.873 -20.179 1.00 81.88 78 ASP A C 1
ATOM 615 O O . ASP A 1 78 ? 9.698 -11.297 -21.339 1.00 81.88 78 ASP A O 1
ATOM 619 N N . LYS A 1 79 ? 9.587 -9.567 -19.920 1.00 88.56 79 LYS A N 1
ATOM 620 C CA . LYS A 1 79 ? 9.517 -8.552 -20.977 1.00 88.56 79 LYS A CA 1
ATOM 621 C C . LYS A 1 79 ? 10.926 -8.122 -21.360 1.00 88.56 79 LYS A C 1
ATOM 623 O O . LYS A 1 79 ? 11.621 -7.503 -20.557 1.00 88.56 79 LYS A O 1
ATOM 628 N N . ARG A 1 80 ? 11.325 -8.395 -22.604 1.00 91.81 80 ARG A N 1
ATOM 629 C CA . ARG A 1 80 ? 12.601 -7.942 -23.176 1.00 91.81 80 ARG A CA 1
ATOM 630 C C . ARG A 1 80 ? 12.492 -6.530 -23.735 1.00 91.81 80 ARG A C 1
ATOM 632 O O . ARG A 1 80 ? 11.715 -6.279 -24.654 1.00 91.81 80 ARG A O 1
ATOM 639 N N . ILE A 1 81 ? 13.304 -5.614 -23.216 1.00 91.88 81 ILE A N 1
ATOM 640 C CA . ILE A 1 81 ? 13.236 -4.188 -23.534 1.00 91.88 81 ILE A CA 1
ATOM 641 C C . ILE A 1 81 ? 14.597 -3.694 -24.018 1.00 91.88 81 ILE A C 1
ATOM 643 O O . ILE A 1 81 ? 15.543 -3.570 -23.246 1.00 91.88 81 ILE A O 1
ATOM 647 N N . CYS A 1 82 ? 14.674 -3.369 -25.307 1.00 91.44 82 CYS A N 1
ATOM 648 C CA . CYS A 1 82 ? 15.907 -2.935 -25.980 1.00 91.44 82 CYS A CA 1
ATOM 649 C C . CYS A 1 82 ? 15.892 -1.452 -26.391 1.00 91.44 82 CYS A C 1
ATOM 651 O O . CYS A 1 82 ? 16.849 -0.937 -26.962 1.00 91.44 82 CYS A O 1
ATOM 653 N N . LYS A 1 83 ? 14.776 -0.757 -26.155 1.00 94.50 83 LYS A N 1
ATOM 654 C CA . LYS A 1 83 ? 14.568 0.656 -26.494 1.00 94.50 83 LYS A CA 1
ATOM 655 C C . LYS A 1 83 ? 13.766 1.341 -25.386 1.00 94.50 83 LYS A C 1
ATOM 657 O O . LYS A 1 83 ? 13.089 0.631 -24.639 1.00 94.50 83 LYS A O 1
ATOM 662 N N . PRO A 1 84 ? 13.804 2.684 -25.278 1.00 96.25 84 PRO A N 1
ATOM 663 C CA . PRO A 1 84 ? 12.972 3.412 -24.326 1.00 96.25 84 PRO A CA 1
ATOM 664 C C . PRO A 1 84 ? 11.513 2.960 -24.418 1.00 96.25 84 PRO A C 1
ATOM 666 O O . PRO A 1 84 ? 10.902 3.070 -25.480 1.00 96.25 84 PRO A O 1
ATOM 669 N N . THR A 1 85 ? 10.989 2.403 -23.331 1.00 96.12 85 THR A N 1
ATOM 670 C CA . THR A 1 85 ? 9.652 1.799 -23.293 1.00 96.12 85 THR A CA 1
ATOM 671 C C . THR A 1 85 ? 8.961 2.181 -21.994 1.00 96.12 85 THR A C 1
ATOM 673 O O . THR A 1 85 ? 9.565 2.098 -20.924 1.00 96.12 85 THR A O 1
ATOM 676 N N . ALA A 1 86 ? 7.701 2.602 -22.087 1.00 94.88 86 ALA A N 1
ATOM 677 C CA . ALA A 1 86 ? 6.844 2.777 -20.925 1.00 94.88 86 ALA A CA 1
ATOM 678 C C . ALA A 1 86 ? 6.303 1.409 -20.499 1.00 94.88 86 ALA A C 1
ATOM 680 O O . ALA A 1 86 ? 5.660 0.714 -21.285 1.00 94.88 86 ALA A O 1
ATOM 681 N N . LEU A 1 87 ? 6.588 1.024 -19.263 1.00 93.44 87 LEU A N 1
ATOM 682 C CA . LEU A 1 87 ? 6.041 -0.161 -18.626 1.00 93.44 87 LEU A CA 1
ATOM 683 C C . LEU A 1 87 ? 4.882 0.273 -17.735 1.00 93.44 87 LEU A C 1
ATOM 685 O O . LEU A 1 87 ? 5.048 1.117 -16.853 1.00 93.44 87 LEU A O 1
ATOM 689 N N . GLU A 1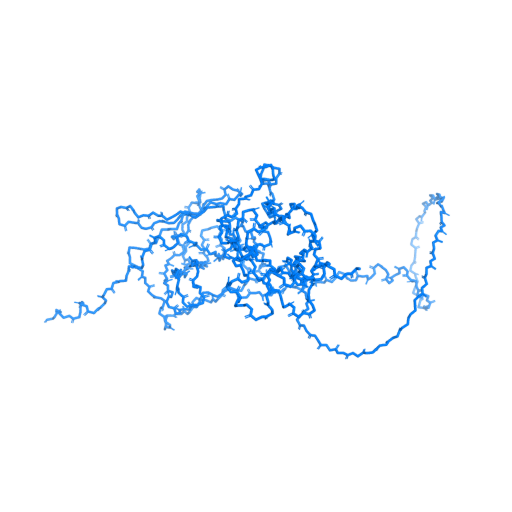 88 ? 3.709 -0.283 -17.997 1.00 92.81 88 GLU A N 1
ATOM 690 C CA . GLU A 1 88 ? 2.512 -0.025 -17.204 1.00 92.81 88 GLU A CA 1
ATOM 691 C C . GLU A 1 88 ? 2.498 -0.911 -15.960 1.00 92.81 88 GLU A C 1
ATOM 693 O O . GLU A 1 88 ? 2.879 -2.083 -16.019 1.00 92.81 88 GLU A O 1
ATOM 698 N N . TRP A 1 89 ? 2.054 -0.330 -14.851 1.00 92.56 89 TRP A N 1
ATOM 699 C CA . TRP A 1 89 ? 1.733 -1.019 -13.605 1.00 92.56 89 TRP A CA 1
ATOM 700 C C . TRP A 1 89 ? 0.323 -0.629 -13.178 1.00 92.56 89 TRP A C 1
ATOM 702 O O . TRP A 1 89 ? -0.166 0.437 -13.557 1.00 92.56 89 TRP A O 1
ATOM 712 N N . ARG A 1 90 ? -0.327 -1.479 -12.397 1.00 91.75 90 ARG A N 1
ATOM 713 C CA . ARG A 1 90 ? -1.687 -1.301 -11.883 1.00 91.75 90 ARG A CA 1
ATOM 714 C C . ARG A 1 90 ? -1.702 -1.330 -10.366 1.00 91.75 90 ARG A C 1
ATOM 716 O O . ARG A 1 90 ? -0.752 -1.783 -9.732 1.00 91.75 90 ARG A O 1
ATOM 723 N N . ILE A 1 91 ? -2.799 -0.873 -9.771 1.00 87.94 91 ILE A N 1
ATOM 724 C CA . ILE A 1 91 ? -2.971 -0.954 -8.315 1.00 87.94 91 ILE A CA 1
ATOM 725 C C . ILE A 1 91 ? -2.944 -2.414 -7.832 1.00 87.94 91 ILE A C 1
ATOM 727 O O . ILE A 1 91 ? -2.416 -2.679 -6.757 1.00 87.94 91 ILE A O 1
ATOM 731 N N . ASP A 1 92 ? -3.418 -3.366 -8.639 1.00 86.19 92 ASP A N 1
ATOM 732 C CA . ASP A 1 92 ? -3.388 -4.795 -8.305 1.00 86.19 92 ASP A CA 1
ATOM 733 C C . ASP A 1 92 ? -1.997 -5.454 -8.416 1.00 86.19 92 ASP A C 1
ATOM 735 O O . ASP A 1 92 ? -1.838 -6.609 -8.005 1.00 86.19 92 ASP A O 1
ATOM 739 N N . ASP A 1 93 ? -1.003 -4.731 -8.946 1.00 87.25 93 ASP A N 1
ATOM 740 C CA . ASP A 1 93 ? 0.409 -5.130 -8.939 1.00 87.25 93 ASP A CA 1
ATOM 741 C C . ASP A 1 93 ? 1.121 -4.731 -7.631 1.00 87.25 93 ASP A C 1
ATOM 743 O O . ASP A 1 93 ? 2.274 -5.112 -7.411 1.00 87.25 93 ASP A O 1
ATOM 747 N N . LEU A 1 94 ? 0.473 -3.929 -6.777 1.00 86.69 94 LEU A N 1
ATOM 748 C CA . LEU A 1 94 ? 1.047 -3.465 -5.517 1.00 86.69 94 LEU A CA 1
ATOM 749 C C . LEU A 1 94 ? 0.942 -4.537 -4.428 1.00 86.69 94 LEU A C 1
ATOM 751 O O . LEU A 1 94 ? -0.053 -5.252 -4.321 1.00 86.69 94 LEU A O 1
ATOM 755 N N . ASP A 1 95 ? 1.954 -4.604 -3.562 1.00 82.00 95 ASP A N 1
ATOM 756 C CA . ASP A 1 95 ? 1.834 -5.347 -2.308 1.00 82.00 95 ASP A CA 1
ATOM 757 C C . ASP A 1 95 ? 0.874 -4.637 -1.324 1.00 82.00 95 ASP A C 1
ATOM 759 O O . ASP A 1 95 ? 0.459 -3.492 -1.526 1.00 82.00 95 ASP A O 1
ATOM 763 N N . ALA A 1 96 ? 0.534 -5.296 -0.213 1.00 75.69 96 ALA A N 1
ATOM 764 C CA . ALA A 1 96 ? -0.347 -4.727 0.816 1.00 75.69 96 ALA A CA 1
ATOM 765 C C . ALA A 1 96 ? 0.197 -3.415 1.435 1.00 75.69 96 ALA A C 1
ATOM 767 O O . ALA A 1 96 ? -0.557 -2.602 1.971 1.00 75.69 96 ALA A O 1
ATOM 768 N N . LEU A 1 97 ? 1.508 -3.182 1.317 1.00 76.75 97 LEU A N 1
ATOM 769 C CA . LEU A 1 97 ? 2.209 -1.981 1.765 1.00 76.75 97 LEU A CA 1
ATOM 770 C C . LEU A 1 97 ? 2.329 -0.925 0.657 1.00 76.75 97 LEU A C 1
ATOM 772 O O . LEU A 1 97 ? 2.993 0.094 0.865 1.00 76.75 97 LEU A O 1
ATOM 776 N N . GLY A 1 98 ? 1.684 -1.139 -0.492 1.00 84.62 98 GLY A N 1
ATOM 777 C CA . GLY A 1 98 ? 1.660 -0.235 -1.633 1.00 84.62 98 GLY A CA 1
ATOM 778 C C . GLY A 1 98 ? 2.997 -0.102 -2.350 1.00 84.62 98 GLY A C 1
ATOM 779 O O . GLY A 1 98 ? 3.271 0.968 -2.903 1.00 84.62 98 GLY A O 1
ATOM 780 N N . HIS A 1 99 ? 3.845 -1.130 -2.315 1.00 88.81 99 HIS A N 1
ATOM 781 C CA . HIS A 1 99 ? 5.073 -1.180 -3.098 1.00 88.81 99 HIS A CA 1
ATOM 782 C C . HIS A 1 99 ? 4.870 -1.929 -4.406 1.00 88.81 99 HIS A C 1
ATOM 784 O O . HIS A 1 99 ? 4.265 -2.998 -4.444 1.00 88.81 99 HIS A O 1
ATOM 790 N N . LEU A 1 100 ? 5.498 -1.412 -5.456 1.00 91.44 100 LEU A N 1
ATOM 791 C CA . LEU A 1 100 ? 5.709 -2.139 -6.698 1.00 91.44 100 LEU A CA 1
ATOM 792 C C . LEU A 1 100 ? 7.115 -2.740 -6.673 1.00 91.44 100 LEU A C 1
ATOM 794 O O . LEU A 1 100 ? 8.078 -2.019 -6.409 1.00 91.44 100 LEU A O 1
ATOM 798 N N . SER A 1 101 ? 7.250 -4.036 -6.952 1.00 92.38 101 SER A N 1
ATOM 799 C CA . SER A 1 101 ? 8.552 -4.711 -7.039 1.00 92.38 101 SER A CA 1
ATOM 800 C C . SER A 1 101 ? 8.693 -5.424 -8.376 1.00 92.38 101 SER A C 1
ATOM 802 O O . SER A 1 101 ? 7.883 -6.290 -8.689 1.00 92.38 101 SER A O 1
ATOM 804 N N . TRP A 1 102 ? 9.735 -5.100 -9.139 1.00 93.06 102 TRP A N 1
ATOM 805 C CA . TRP A 1 102 ? 10.078 -5.787 -10.387 1.00 93.06 102 TRP A CA 1
ATOM 806 C C . TRP A 1 102 ? 11.484 -6.364 -10.303 1.00 93.06 102 TRP A C 1
ATOM 808 O O . TRP A 1 102 ? 12.397 -5.698 -9.820 1.00 93.06 102 TRP A O 1
ATOM 818 N N . THR A 1 103 ? 11.676 -7.575 -10.818 1.00 90.81 103 THR A N 1
ATOM 819 C CA . THR A 1 103 ? 13.011 -8.163 -10.962 1.00 90.81 103 THR A CA 1
ATOM 820 C C . THR A 1 103 ? 13.549 -7.838 -12.347 1.00 90.81 103 THR A C 1
ATOM 822 O O . THR A 1 103 ? 12.897 -8.115 -13.353 1.00 90.81 103 THR A O 1
ATOM 825 N N . VAL A 1 104 ? 14.732 -7.236 -12.403 1.00 89.69 104 VAL A N 1
ATOM 826 C CA . VAL A 1 104 ? 15.387 -6.824 -13.646 1.00 89.69 104 VAL A CA 1
ATOM 827 C C . VAL A 1 104 ? 16.603 -7.703 -13.863 1.00 89.69 104 VAL A C 1
ATOM 829 O O . VAL A 1 104 ? 17.467 -7.758 -12.992 1.00 89.69 104 VAL A O 1
ATOM 832 N N . LEU A 1 105 ? 16.672 -8.372 -15.009 1.00 86.00 105 LEU A N 1
ATOM 833 C CA . LEU A 1 105 ? 17.813 -9.190 -15.395 1.00 86.00 105 LEU A CA 1
ATOM 834 C C . LEU A 1 105 ? 18.551 -8.538 -16.558 1.00 86.00 105 LEU A C 1
ATOM 836 O O . LEU A 1 105 ? 17.951 -7.974 -17.482 1.00 86.00 105 LEU A O 1
ATOM 840 N N . ILE A 1 106 ? 19.866 -8.656 -16.514 1.00 76.56 106 ILE A N 1
ATOM 841 C CA . ILE A 1 106 ? 20.745 -8.374 -17.638 1.00 76.56 106 ILE A CA 1
ATOM 842 C C . ILE A 1 106 ? 20.926 -9.698 -18.372 1.00 76.56 106 ILE A C 1
ATOM 844 O O . ILE A 1 106 ? 21.063 -10.732 -17.729 1.00 76.56 106 ILE A O 1
ATOM 848 N N . GLU A 1 107 ? 20.891 -9.695 -19.706 1.00 67.62 107 GLU A N 1
ATOM 849 C CA . GLU A 1 107 ? 21.091 -10.905 -20.519 1.00 67.62 107 GLU A CA 1
ATOM 850 C C . GLU A 1 107 ? 22.534 -11.432 -20.391 1.00 67.62 107 GLU A C 1
ATOM 852 O O . GLU A 1 107 ? 23.360 -11.286 -21.289 1.00 67.62 107 GLU A O 1
ATOM 857 N N . ALA A 1 108 ? 22.847 -12.019 -19.241 1.00 62.28 108 ALA A N 1
ATOM 858 C CA . ALA A 1 108 ? 24.074 -12.711 -18.907 1.00 62.28 108 ALA A CA 1
ATOM 859 C C . ALA A 1 108 ? 23.693 -14.014 -18.191 1.00 62.28 108 ALA A C 1
ATOM 861 O O . ALA A 1 108 ? 22.785 -14.029 -17.365 1.00 62.28 108 ALA A O 1
ATOM 862 N N . GLU A 1 109 ? 24.395 -15.106 -18.496 1.00 48.19 109 GLU A N 1
ATOM 863 C CA . GLU A 1 109 ? 24.045 -16.477 -18.070 1.00 48.19 109 GLU A CA 1
ATOM 864 C C . GLU A 1 109 ? 24.023 -16.708 -16.543 1.00 48.19 109 GLU A C 1
ATOM 866 O O . GLU A 1 109 ? 23.591 -17.766 -16.096 1.00 48.19 109 GLU A O 1
ATOM 871 N N . TRP A 1 110 ? 24.453 -15.730 -15.739 1.00 60.47 110 TRP A N 1
ATOM 872 C CA . TRP A 1 110 ? 24.691 -15.867 -14.295 1.00 60.47 110 TRP A CA 1
ATOM 873 C C . TRP A 1 110 ? 23.889 -14.880 -13.430 1.00 60.47 110 TRP A C 1
ATOM 875 O O . TRP A 1 110 ? 24.128 -14.801 -12.227 1.00 60.47 110 TRP A O 1
ATOM 885 N N . ASP A 1 111 ? 22.998 -14.075 -14.017 1.00 68.06 111 ASP A N 1
ATOM 886 C CA . ASP A 1 111 ? 22.274 -13.032 -13.281 1.00 68.06 111 ASP A CA 1
ATOM 887 C C . ASP A 1 111 ? 20.972 -13.578 -12.672 1.00 68.06 111 ASP A C 1
ATOM 889 O O . ASP A 1 111 ? 20.019 -13.896 -13.382 1.00 68.06 111 ASP A O 1
ATOM 893 N N . GLU A 1 112 ? 20.912 -13.658 -11.340 1.00 73.12 112 GLU A N 1
ATOM 894 C CA . GLU A 1 112 ? 19.683 -13.984 -10.591 1.00 73.12 112 GLU A CA 1
ATOM 895 C C . GLU A 1 112 ? 18.634 -12.854 -10.663 1.00 73.12 112 GLU A C 1
ATOM 897 O O . GLU A 1 112 ? 17.473 -13.036 -10.282 1.00 73.12 112 GLU A O 1
ATOM 902 N N . GLY A 1 113 ? 19.027 -11.698 -11.206 1.00 82.69 113 GLY A N 1
ATOM 903 C CA . GLY A 1 113 ? 18.202 -10.513 -11.332 1.00 82.69 113 GLY A CA 1
ATOM 904 C C . GLY A 1 113 ? 18.241 -9.642 -10.083 1.00 82.69 113 GLY A C 1
ATOM 905 O O . GLY A 1 113 ? 18.541 -10.078 -8.974 1.00 82.69 113 GLY A O 1
ATOM 906 N N . ILE A 1 114 ? 17.930 -8.365 -10.269 1.00 88.12 114 ILE A N 1
ATOM 907 C CA . ILE A 1 114 ? 17.970 -7.352 -9.217 1.00 88.12 114 ILE A CA 1
ATOM 908 C C . ILE A 1 114 ? 16.558 -6.837 -8.992 1.00 88.12 114 ILE A C 1
ATOM 910 O O . ILE A 1 114 ? 15.883 -6.401 -9.927 1.00 88.12 114 ILE A O 1
ATOM 914 N N . VAL A 1 115 ? 16.101 -6.890 -7.740 1.00 90.44 115 VAL A N 1
ATOM 915 C CA . VAL A 1 115 ? 14.763 -6.422 -7.378 1.00 90.44 115 VAL A CA 1
ATOM 916 C C . VAL A 1 115 ? 14.776 -4.906 -7.237 1.00 90.44 115 VAL A C 1
ATOM 918 O O . VAL A 1 115 ? 15.326 -4.347 -6.288 1.00 90.44 115 VAL A O 1
ATOM 921 N N . MET A 1 116 ? 14.113 -4.237 -8.170 1.00 92.56 116 MET A N 1
ATOM 922 C CA . MET A 1 116 ? 13.859 -2.806 -8.128 1.00 92.56 116 MET A CA 1
ATOM 923 C C . MET A 1 116 ? 12.502 -2.569 -7.467 1.00 92.56 116 MET A C 1
ATOM 925 O O . MET A 1 116 ? 11.522 -3.241 -7.790 1.00 92.56 116 MET A O 1
ATOM 929 N N . LYS A 1 117 ? 12.447 -1.631 -6.520 1.00 93.50 117 LYS A N 1
ATOM 930 C CA . LYS A 1 117 ? 11.241 -1.342 -5.736 1.00 93.50 117 LYS A CA 1
ATOM 931 C C . LYS A 1 117 ? 10.849 0.112 -5.870 1.00 93.50 117 LYS A C 1
ATOM 933 O O . LYS A 1 117 ? 11.716 0.980 -5.888 1.00 93.50 117 LYS A O 1
ATOM 938 N N . TRP A 1 118 ? 9.555 0.379 -5.892 1.00 94.00 118 TRP A N 1
ATOM 939 C CA . TRP A 1 118 ? 9.001 1.724 -5.843 1.00 94.00 118 TRP A CA 1
ATOM 940 C C . TRP A 1 118 ? 7.900 1.804 -4.796 1.00 94.00 118 TRP A C 1
ATOM 942 O O . TRP A 1 118 ? 7.233 0.811 -4.506 1.00 94.00 118 TRP A O 1
ATOM 952 N N . ASN A 1 119 ? 7.702 3.000 -4.247 1.00 90.12 119 ASN A N 1
ATOM 953 C CA . ASN A 1 119 ? 6.719 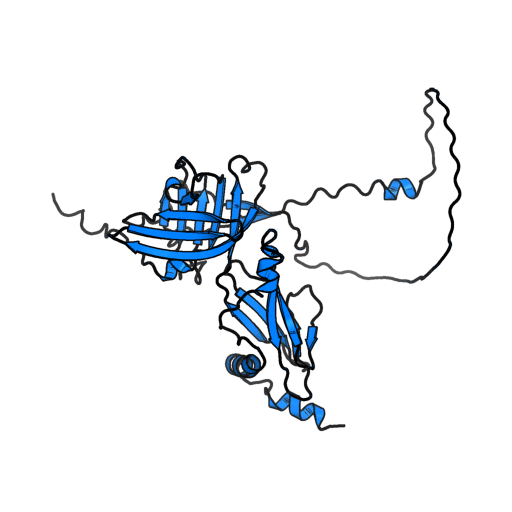3.244 -3.198 1.00 90.12 119 ASN A CA 1
ATOM 954 C C . ASN A 1 119 ? 5.524 3.998 -3.781 1.00 90.12 119 ASN A C 1
ATOM 956 O O . ASN A 1 119 ? 5.700 4.884 -4.612 1.00 90.12 119 ASN A O 1
ATOM 960 N N . THR A 1 120 ? 4.314 3.706 -3.323 1.00 88.31 120 THR A N 1
ATOM 961 C CA . THR A 1 120 ? 3.127 4.515 -3.637 1.00 88.31 120 THR A CA 1
ATOM 962 C C . THR A 1 120 ? 2.474 5.002 -2.348 1.00 88.31 120 THR A C 1
ATOM 964 O O . THR A 1 120 ? 2.845 4.541 -1.269 1.00 88.31 120 THR A O 1
ATOM 967 N N . ASP A 1 121 ? 1.472 5.877 -2.435 1.00 83.75 121 ASP A N 1
ATOM 968 C CA . ASP A 1 121 ? 0.589 6.213 -1.300 1.00 83.75 121 ASP A CA 1
ATOM 969 C C . ASP A 1 121 ? -0.685 5.346 -1.276 1.00 83.75 121 ASP A C 1
ATOM 971 O O . ASP A 1 121 ? -1.440 5.380 -0.308 1.00 83.75 121 ASP A O 1
ATOM 975 N N . TYR A 1 122 ? -0.917 4.550 -2.324 1.00 88.00 122 TYR A N 1
ATOM 976 C CA . TYR A 1 122 ? -2.132 3.759 -2.505 1.00 88.00 122 TYR A CA 1
ATOM 977 C C . TYR A 1 122 ? -2.030 2.414 -1.791 1.00 88.00 122 TYR A C 1
ATOM 979 O O . TYR A 1 122 ? -0.997 1.750 -1.872 1.00 88.00 122 TYR A O 1
ATOM 987 N N . ARG A 1 123 ? -3.073 2.004 -1.072 1.00 85.81 123 ARG A N 1
ATOM 988 C CA . ARG A 1 123 ? -3.094 0.739 -0.317 1.00 85.81 123 ARG A CA 1
ATOM 989 C C . ARG A 1 123 ? -4.382 -0.009 -0.582 1.00 85.81 123 ARG A C 1
ATOM 991 O O . ARG A 1 123 ? -5.403 0.616 -0.842 1.00 85.81 123 ARG A O 1
ATOM 998 N N . ILE A 1 124 ? -4.338 -1.327 -0.473 1.00 84.44 124 ILE A N 1
ATOM 999 C CA . ILE A 1 124 ? -5.536 -2.161 -0.518 1.00 84.44 124 ILE A CA 1
ATOM 1000 C C . ILE A 1 124 ? -5.879 -2.519 0.925 1.00 84.44 124 ILE A C 1
ATOM 1002 O O . ILE A 1 124 ? -5.067 -3.117 1.631 1.00 84.44 124 ILE A O 1
ATOM 1006 N N . GLY A 1 125 ? -7.050 -2.085 1.384 1.00 86.69 125 GLY A N 1
ATOM 1007 C CA . GLY A 1 125 ? -7.643 -2.587 2.617 1.00 86.69 125 GLY A CA 1
ATOM 1008 C C . GLY A 1 125 ? -8.663 -3.671 2.291 1.00 86.69 125 GLY A C 1
ATOM 1009 O O . GLY A 1 125 ? -9.311 -3.610 1.250 1.00 86.69 125 GLY A O 1
ATOM 1010 N N . ASN A 1 126 ? -8.789 -4.645 3.183 1.00 87.62 126 ASN A N 1
ATOM 1011 C CA . ASN A 1 126 ? -9.756 -5.731 3.093 1.00 87.62 126 ASN A CA 1
ATOM 1012 C C . ASN A 1 126 ? -10.919 -5.401 4.031 1.00 87.62 126 ASN A C 1
ATOM 1014 O O . ASN A 1 126 ? -10.703 -5.167 5.224 1.00 87.62 126 ASN A O 1
ATOM 1018 N N . PHE A 1 127 ? -12.134 -5.362 3.493 1.00 88.75 127 PHE A N 1
ATOM 1019 C CA . PHE A 1 127 ? -13.330 -4.925 4.207 1.00 88.75 127 PHE A CA 1
ATOM 1020 C C . PHE A 1 127 ? -14.445 -5.957 4.045 1.00 88.75 127 PHE A C 1
ATOM 1022 O O . PHE A 1 127 ? -14.754 -6.345 2.929 1.00 88.75 127 PHE A O 1
ATOM 1029 N N . THR A 1 128 ? -15.093 -6.374 5.126 1.00 87.25 128 THR A N 1
ATOM 1030 C CA . THR A 1 128 ? -16.321 -7.187 5.077 1.00 87.25 128 THR A CA 1
ATOM 103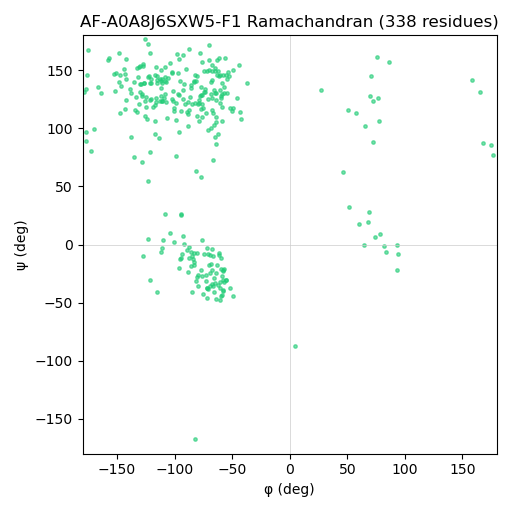1 C C . THR A 1 128 ? -17.481 -6.297 5.484 1.00 87.25 128 THR A C 1
ATOM 1033 O O . THR A 1 128 ? -17.433 -5.723 6.570 1.00 87.25 128 THR A O 1
ATOM 1036 N N . ALA A 1 129 ? -18.498 -6.153 4.635 1.00 85.44 129 ALA A N 1
ATOM 1037 C CA . ALA A 1 129 ? -19.687 -5.370 4.965 1.00 85.44 129 ALA A CA 1
ATOM 1038 C C . ALA A 1 129 ? -20.465 -6.001 6.130 1.00 85.44 129 ALA A C 1
ATOM 1040 O O . ALA A 1 129 ? -20.393 -7.207 6.352 1.00 85.44 129 ALA A O 1
ATOM 1041 N N . ALA A 1 130 ? -21.184 -5.178 6.893 1.00 84.25 130 ALA A N 1
ATOM 1042 C CA . ALA A 1 130 ? -21.999 -5.663 8.000 1.00 84.25 130 ALA A CA 1
ATOM 1043 C C . ALA A 1 130 ? -23.077 -6.650 7.516 1.00 84.25 130 ALA A C 1
ATOM 1045 O O . ALA A 1 130 ? -23.866 -6.325 6.627 1.00 84.25 130 ALA A O 1
ATOM 1046 N N . GLY A 1 131 ? -23.136 -7.825 8.143 1.00 81.19 131 GLY A N 1
ATOM 1047 C CA . GLY A 1 131 ? -24.044 -8.918 7.786 1.00 81.19 131 GLY A CA 1
ATOM 1048 C C . GLY A 1 131 ? -23.442 -9.964 6.842 1.00 81.19 131 GLY A C 1
ATOM 1049 O O . GLY A 1 131 ? -24.049 -11.020 6.665 1.00 81.19 131 GLY A O 1
ATOM 1050 N N . ASP A 1 132 ? -22.244 -9.726 6.301 1.00 80.69 132 ASP A N 1
ATOM 1051 C CA . ASP A 1 132 ? -21.574 -10.630 5.358 1.00 80.69 132 ASP A CA 1
ATOM 1052 C C . ASP A 1 132 ? -20.483 -11.497 6.012 1.00 80.69 132 ASP A C 1
ATOM 1054 O O . ASP A 1 132 ? -19.847 -12.309 5.332 1.00 80.69 132 ASP A O 1
ATOM 1058 N N . LYS A 1 133 ? -20.282 -11.398 7.336 1.00 72.62 133 LYS A N 1
ATOM 1059 C CA . LYS A 1 133 ? -19.301 -12.199 8.098 1.00 72.62 133 LYS A CA 1
ATOM 1060 C C . LYS A 1 133 ? -19.376 -13.695 7.803 1.00 72.62 133 LYS A C 1
ATOM 1062 O O . LYS A 1 133 ? -18.346 -14.344 7.642 1.00 72.62 133 LYS A O 1
ATOM 1067 N N . GLU A 1 134 ? -20.588 -14.245 7.745 1.00 70.62 134 GLU A N 1
ATOM 1068 C CA . GLU A 1 134 ? -20.820 -15.679 7.520 1.00 70.62 134 GLU A CA 1
ATOM 1069 C C . GLU A 1 134 ? -20.744 -16.062 6.040 1.00 70.62 134 GLU A C 1
ATOM 1071 O O . GLU A 1 134 ? -20.298 -17.163 5.711 1.00 70.62 134 GLU A O 1
ATOM 1076 N N . ALA A 1 135 ? -21.123 -15.141 5.148 1.00 68.50 135 ALA A N 1
ATOM 1077 C CA . ALA A 1 135 ? -20.987 -15.317 3.705 1.00 68.50 135 ALA A CA 1
ATOM 1078 C C . ALA A 1 135 ? -19.514 -15.297 3.268 1.00 68.50 135 ALA A C 1
ATOM 1080 O O . ALA A 1 135 ? -19.159 -15.869 2.240 1.00 68.50 135 ALA A O 1
ATOM 1081 N N . GLY A 1 136 ? -18.646 -14.657 4.060 1.00 64.12 136 GLY A N 1
ATOM 1082 C CA . GLY A 1 136 ? -17.230 -14.503 3.751 1.00 64.12 136 GLY A CA 1
ATOM 1083 C C . GLY A 1 136 ? -16.979 -13.589 2.555 1.00 64.12 136 GLY A C 1
ATOM 1084 O O . GLY A 1 136 ? -15.908 -13.662 1.963 1.00 64.12 136 GLY A O 1
ATOM 1085 N N . MET A 1 137 ? -17.948 -12.747 2.193 1.00 71.25 137 MET A N 1
ATOM 1086 C CA . MET A 1 137 ? -17.772 -11.763 1.133 1.00 71.25 137 MET A CA 1
ATOM 1087 C C . MET A 1 137 ? -16.931 -10.603 1.664 1.00 71.25 137 MET A C 1
ATOM 1089 O O . MET A 1 137 ? -17.200 -10.046 2.727 1.00 71.25 137 MET A O 1
ATOM 1093 N N . TYR A 1 138 ? -15.884 -10.246 0.935 1.00 76.81 138 TYR A N 1
ATOM 1094 C CA . TYR A 1 138 ? -15.023 -9.116 1.256 1.00 76.81 138 TYR A CA 1
ATOM 1095 C C . TYR A 1 138 ? -14.863 -8.245 0.016 1.00 76.81 138 TYR A C 1
ATOM 1097 O O . TYR A 1 138 ? -14.986 -8.685 -1.126 1.00 76.81 138 TYR A O 1
ATOM 1105 N N . GLU A 1 139 ? -14.592 -6.980 0.271 1.00 84.12 139 GLU A N 1
ATOM 1106 C CA . GLU A 1 139 ? -14.320 -5.969 -0.719 1.00 84.12 139 GLU A CA 1
ATOM 1107 C C . GLU A 1 139 ? -12.888 -5.479 -0.510 1.00 84.12 139 GLU A C 1
ATOM 1109 O O . GLU A 1 139 ? -12.540 -4.937 0.545 1.00 84.12 139 GLU A O 1
ATOM 1114 N N . ASP A 1 140 ? -12.060 -5.643 -1.538 1.00 84.81 140 ASP A N 1
ATOM 1115 C CA . ASP A 1 140 ? -10.792 -4.935 -1.629 1.00 84.81 140 ASP A CA 1
ATOM 1116 C C . ASP A 1 140 ? -11.081 -3.470 -1.961 1.00 84.81 140 ASP A C 1
ATOM 1118 O O . ASP A 1 140 ? -11.575 -3.129 -3.043 1.00 84.81 140 ASP A O 1
ATOM 1122 N N . ILE A 1 141 ? -10.778 -2.578 -1.018 1.00 88.62 141 ILE A N 1
ATOM 1123 C CA . ILE A 1 141 ? -10.964 -1.142 -1.211 1.00 88.62 141 ILE A CA 1
ATOM 1124 C C . ILE A 1 141 ? -9.615 -0.452 -1.290 1.00 88.62 141 ILE A C 1
ATOM 1126 O O . ILE A 1 141 ? -8.799 -0.484 -0.366 1.00 88.62 141 ILE A O 1
ATOM 1130 N N . VAL A 1 142 ? -9.419 0.249 -2.404 1.00 89.62 142 VAL A N 1
ATOM 1131 C CA . VAL A 1 142 ? -8.228 1.057 -2.635 1.00 89.62 142 VAL A CA 1
ATOM 1132 C C . VAL A 1 142 ? -8.305 2.351 -1.824 1.00 89.62 142 VAL A C 1
ATOM 1134 O O . VAL A 1 142 ? -9.067 3.276 -2.139 1.00 89.62 142 VAL A O 1
ATOM 1137 N N . ILE A 1 143 ? -7.463 2.427 -0.800 1.00 91.75 143 ILE A N 1
ATOM 1138 C CA . ILE A 1 143 ? -7.190 3.620 -0.008 1.00 91.75 143 ILE A CA 1
ATOM 1139 C C . ILE A 1 143 ? -6.276 4.540 -0.813 1.00 91.75 143 ILE A C 1
ATOM 1141 O O . ILE A 1 143 ? -5.172 4.175 -1.213 1.00 91.75 143 ILE A O 1
ATOM 1145 N N . LYS A 1 144 ? -6.766 5.752 -1.059 1.00 90.56 144 LYS A N 1
ATOM 1146 C CA . LYS A 1 144 ? -6.112 6.811 -1.822 1.00 90.56 144 LYS A CA 1
ATOM 1147 C C . LYS A 1 144 ? -5.162 7.641 -0.965 1.00 90.56 144 LYS A C 1
ATOM 1149 O O . LYS A 1 144 ? -4.106 8.036 -1.448 1.00 90.56 144 LYS A O 1
ATOM 1154 N N . THR A 1 145 ? -5.561 7.965 0.265 1.00 91.31 145 THR A N 1
ATOM 1155 C CA . THR A 1 145 ? -4.745 8.767 1.186 1.00 91.31 145 THR A CA 1
ATOM 1156 C C . THR A 1 145 ? -4.890 8.295 2.623 1.00 91.31 145 THR A C 1
ATOM 1158 O O . THR A 1 145 ? -5.982 7.915 3.039 1.00 91.31 145 THR A O 1
ATOM 1161 N N . CYS A 1 146 ? -3.800 8.416 3.379 1.00 92.19 146 CYS A N 1
ATOM 1162 C CA . CYS A 1 146 ? -3.729 8.268 4.830 1.00 92.19 146 CYS A CA 1
ATOM 1163 C C . CYS A 1 146 ? -3.213 9.592 5.391 1.00 92.19 146 CYS A C 1
ATOM 1165 O O . CYS A 1 146 ? -2.168 10.066 4.946 1.00 92.19 146 CYS A O 1
ATOM 1167 N N . LYS A 1 147 ? -3.937 10.208 6.323 1.00 94.69 147 LYS A N 1
ATOM 1168 C CA . LYS A 1 147 ? -3.489 11.424 7.012 1.00 94.69 147 LYS A CA 1
ATOM 1169 C C . LYS A 1 147 ? -3.603 11.227 8.507 1.00 94.69 147 LYS A C 1
ATOM 1171 O O . LYS A 1 147 ? -4.683 10.876 8.977 1.00 94.69 147 LYS A O 1
ATOM 1176 N N . ALA A 1 148 ? -2.525 11.482 9.233 1.00 94.25 148 ALA A N 1
ATOM 1177 C CA . ALA A 1 148 ? -2.554 11.534 10.681 1.00 94.25 148 ALA A CA 1
ATOM 1178 C C . ALA A 1 148 ? -2.549 12.992 11.153 1.00 94.25 148 ALA A C 1
ATOM 1180 O O . ALA A 1 148 ? -1.990 13.879 10.511 1.00 94.25 148 ALA A O 1
ATOM 1181 N N . SER A 1 149 ? -3.201 13.251 12.279 1.00 95.31 149 SER A N 1
ATOM 1182 C CA . SER A 1 149 ? -3.194 14.559 12.925 1.00 95.31 149 SER A CA 1
ATOM 1183 C C . SER A 1 149 ? -3.278 14.408 14.434 1.00 95.31 149 SER A C 1
ATOM 1185 O O . SER A 1 149 ? -3.986 13.531 14.933 1.00 95.31 149 SER A O 1
ATOM 1187 N N . GLU A 1 150 ? -2.609 15.310 15.141 1.00 93.50 150 GLU A N 1
ATOM 1188 C CA . GLU A 1 150 ? -2.690 15.454 16.589 1.00 93.50 150 GLU A CA 1
ATOM 1189 C C . GLU A 1 150 ? -3.110 16.893 16.904 1.00 93.50 150 GLU A C 1
ATOM 1191 O O . GLU A 1 150 ? -2.345 17.828 16.671 1.00 93.50 150 GLU A O 1
ATOM 1196 N N . LEU A 1 151 ? -4.350 17.076 17.358 1.00 89.12 151 LEU A N 1
ATOM 1197 C CA . LEU A 1 151 ? -4.931 18.381 17.690 1.00 89.12 151 LEU A CA 1
ATOM 1198 C C . LEU A 1 151 ? -5.520 18.304 19.094 1.00 89.12 151 LEU A C 1
ATOM 1200 O O . LEU A 1 151 ? -6.243 17.362 19.395 1.00 89.12 151 LEU A O 1
ATOM 1204 N N . ASP A 1 152 ? -5.169 19.255 19.960 1.00 86.94 152 ASP A N 1
ATOM 1205 C CA . ASP A 1 152 ? -5.660 19.333 21.346 1.00 86.94 152 ASP A CA 1
ATOM 1206 C C . ASP A 1 152 ? -5.509 18.025 22.149 1.00 86.94 152 ASP A C 1
ATOM 1208 O O . ASP A 1 152 ? -6.304 17.695 23.023 1.00 86.94 152 ASP A O 1
ATOM 1212 N N . GLY A 1 153 ? -4.456 17.257 21.850 1.00 84.19 153 GLY A N 1
ATOM 1213 C CA . GLY A 1 153 ? -4.183 15.972 22.491 1.00 84.19 153 GLY A CA 1
ATOM 1214 C C . GLY A 1 153 ? -4.941 14.782 21.893 1.00 84.19 153 GLY A C 1
ATOM 1215 O O . GLY A 1 153 ? -4.619 13.645 22.250 1.00 84.19 153 GLY A O 1
ATOM 1216 N N . GLU A 1 154 ? -5.858 15.007 20.951 1.00 90.81 154 GLU A N 1
ATOM 1217 C CA . GLU A 1 154 ? -6.573 13.968 20.211 1.00 90.81 154 GLU A CA 1
ATOM 1218 C C . GLU A 1 154 ? -5.779 13.511 18.985 1.00 90.81 154 GLU A C 1
ATOM 1220 O O . GLU A 1 154 ? -5.392 14.310 18.130 1.00 90.81 154 GLU A O 1
ATOM 1225 N N . ARG A 1 155 ? -5.567 12.196 18.866 1.00 95.25 155 ARG A N 1
ATOM 1226 C CA . ARG A 1 155 ? -4.871 11.578 17.732 1.00 95.25 155 ARG A CA 1
ATOM 1227 C C . ARG A 1 155 ? -5.902 10.984 16.777 1.00 95.25 155 ARG A C 1
ATOM 1229 O O . ARG A 1 155 ? -6.617 10.048 17.130 1.00 95.25 155 ARG A O 1
ATOM 1236 N N . THR A 1 156 ? -5.973 11.530 15.569 1.00 95.44 156 THR A N 1
ATOM 1237 C CA . THR A 1 156 ? -6.922 11.111 14.532 1.00 95.44 156 THR A CA 1
ATOM 1238 C C . THR A 1 156 ? -6.175 10.650 13.288 1.00 95.44 156 THR A C 1
ATOM 1240 O O . THR A 1 156 ? -5.215 11.290 12.863 1.00 95.44 156 THR A O 1
ATOM 1243 N N . ILE A 1 157 ? -6.654 9.571 12.675 1.00 95.44 157 ILE A N 1
ATOM 1244 C CA . ILE A 1 157 ? -6.261 9.142 11.333 1.00 95.44 157 ILE A CA 1
ATOM 1245 C C . ILE A 1 157 ? -7.471 9.236 10.409 1.00 95.44 157 ILE A C 1
ATOM 1247 O O . ILE A 1 157 ? -8.585 8.875 10.787 1.00 95.44 157 ILE A O 1
ATOM 1251 N N . VAL A 1 158 ? -7.250 9.714 9.189 1.00 95.50 158 VAL A N 1
ATOM 1252 C CA . VAL A 1 158 ? -8.264 9.786 8.139 1.00 95.50 158 VAL A CA 1
ATOM 1253 C C . VAL A 1 158 ? -7.799 8.982 6.933 1.00 95.50 158 VAL A C 1
ATOM 1255 O O . VAL A 1 158 ? -6.719 9.234 6.390 1.00 95.50 158 VAL A O 1
ATOM 1258 N N . LEU A 1 159 ? -8.636 8.033 6.516 1.00 94.94 159 LEU A N 1
ATOM 1259 C CA . LEU A 1 159 ? -8.457 7.230 5.312 1.00 94.94 159 LEU A CA 1
ATOM 1260 C C . LEU A 1 159 ? -9.501 7.650 4.275 1.00 94.94 159 LEU A C 1
ATOM 1262 O O . LEU A 1 159 ? -10.695 7.623 4.562 1.00 94.94 159 LEU A O 1
ATOM 1266 N N . ASP A 1 160 ? -9.065 8.009 3.069 1.00 94.88 160 ASP A N 1
ATOM 1267 C CA . ASP A 1 160 ? -9.959 8.287 1.937 1.00 94.88 160 ASP A CA 1
ATOM 1268 C C . ASP A 1 160 ? -9.792 7.202 0.873 1.00 94.88 160 ASP A C 1
ATOM 1270 O O . ASP A 1 160 ? -8.663 6.879 0.507 1.00 94.88 160 ASP A O 1
ATOM 1274 N N . SER A 1 161 ? -10.890 6.679 0.327 1.00 92.88 161 SER A N 1
ATOM 1275 C CA . SER A 1 161 ? -10.873 5.731 -0.798 1.00 92.88 161 SER A CA 1
ATOM 1276 C C . SER A 1 161 ? -11.126 6.404 -2.149 1.00 92.88 161 SER A C 1
ATOM 1278 O O . SER A 1 161 ? -11.662 7.512 -2.239 1.00 92.88 161 SER A O 1
ATOM 1280 N N . PHE A 1 162 ? -10.810 5.697 -3.235 1.00 88.12 162 PHE A N 1
ATOM 1281 C CA . PHE A 1 162 ? -11.215 6.113 -4.585 1.00 88.12 162 PHE A CA 1
ATOM 1282 C C . PHE A 1 162 ? -12.733 6.087 -4.808 1.00 88.12 162 PHE A C 1
ATOM 1284 O O . PHE A 1 162 ? -13.251 6.915 -5.560 1.00 88.12 162 PHE A O 1
ATOM 1291 N N . LYS A 1 163 ? -13.445 5.200 -4.103 1.00 86.94 163 LYS A N 1
ATOM 1292 C CA . LYS A 1 163 ? -14.911 5.068 -4.143 1.00 86.94 163 LYS A CA 1
ATOM 1293 C C . LYS A 1 163 ? -15.639 6.173 -3.359 1.00 86.94 163 LYS A C 1
ATOM 1295 O O . LYS A 1 163 ? -16.858 6.154 -3.259 1.00 86.94 163 LYS A O 1
ATOM 1300 N N . GLY A 1 164 ? -14.913 7.148 -2.802 1.00 89.12 164 GLY A N 1
ATOM 1301 C CA . GLY A 1 164 ? -15.488 8.273 -2.054 1.00 89.12 164 GLY A CA 1
ATOM 1302 C C . GLY A 1 164 ? -15.839 7.957 -0.598 1.00 89.12 164 GLY A C 1
ATOM 1303 O O . GLY A 1 164 ? -16.253 8.859 0.124 1.00 89.12 164 GLY A O 1
ATOM 1304 N N . ARG A 1 165 ? -15.623 6.714 -0.150 1.00 91.69 165 ARG A N 1
ATOM 1305 C CA . ARG A 1 165 ? -15.718 6.323 1.262 1.00 91.69 165 ARG A CA 1
ATOM 1306 C C . ARG A 1 165 ? -14.583 6.966 2.052 1.00 91.69 165 ARG A C 1
ATOM 1308 O O . ARG A 1 165 ? -13.450 7.018 1.558 1.00 91.69 165 ARG A O 1
ATOM 1315 N N . ARG A 1 166 ? -14.891 7.431 3.260 1.00 94.69 166 ARG A N 1
ATOM 1316 C CA . ARG A 1 166 ? -13.942 8.066 4.179 1.00 94.69 166 ARG A CA 1
ATOM 1317 C C . ARG A 1 166 ? -14.109 7.482 5.570 1.00 94.69 166 ARG A C 1
ATOM 1319 O O . ARG A 1 166 ? -15.199 7.578 6.130 1.00 94.69 166 ARG A O 1
ATOM 1326 N N . TRP A 1 167 ? -13.015 7.008 6.153 1.00 94.25 167 TRP A N 1
ATOM 1327 C CA . TRP A 1 167 ? -12.986 6.524 7.529 1.00 94.25 167 TRP A CA 1
ATOM 1328 C C . TRP A 1 167 ? -12.178 7.447 8.423 1.00 94.25 167 TRP A C 1
ATOM 1330 O O . TRP A 1 167 ? -11.109 7.930 8.040 1.00 94.25 167 TRP A O 1
ATOM 1340 N N . ARG A 1 168 ? -12.696 7.675 9.625 1.00 94.12 168 ARG A N 1
ATOM 1341 C CA . ARG A 1 168 ? -12.025 8.390 10.701 1.00 94.12 168 ARG A CA 1
ATOM 1342 C C . ARG A 1 168 ? -11.712 7.406 11.819 1.00 94.12 168 ARG A C 1
ATOM 1344 O O . ARG A 1 168 ? -12.593 6.696 12.290 1.00 94.12 168 ARG A O 1
ATOM 1351 N N . ILE A 1 169 ? -10.457 7.387 12.245 1.00 94.50 169 ILE A N 1
ATOM 1352 C CA . ILE A 1 169 ? -9.957 6.518 13.305 1.00 94.50 169 ILE A CA 1
ATOM 1353 C C . ILE A 1 169 ? -9.471 7.411 14.444 1.00 94.50 169 ILE A C 1
ATOM 1355 O O . ILE A 1 169 ? -8.438 8.069 14.324 1.00 94.50 169 ILE A O 1
ATOM 1359 N N . ASN A 1 170 ? -10.229 7.461 15.536 1.00 93.88 170 ASN A N 1
ATOM 1360 C CA . ASN A 1 170 ? -9.904 8.277 16.705 1.00 93.88 170 ASN A CA 1
ATOM 1361 C C . ASN A 1 170 ? -9.176 7.421 17.746 1.00 93.88 170 ASN A C 1
ATOM 1363 O O . ASN A 1 170 ? -9.815 6.726 18.542 1.00 93.88 170 ASN A O 1
ATOM 1367 N N . LEU A 1 171 ? -7.845 7.476 17.762 1.00 95.12 171 LEU A N 1
ATOM 1368 C CA . LEU A 1 171 ? -7.050 6.715 18.725 1.00 95.12 171 LEU A CA 1
ATOM 1369 C C . LEU A 1 171 ? -7.371 7.166 20.162 1.00 95.12 171 LEU A C 1
ATOM 1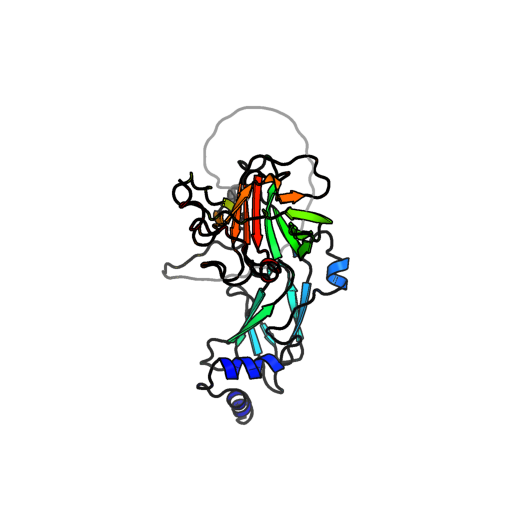371 O O . LEU A 1 171 ? -7.728 8.329 20.384 1.00 95.12 171 LEU A O 1
ATOM 1375 N N . PRO A 1 172 ? -7.274 6.269 21.157 1.00 93.81 172 PRO A N 1
ATOM 1376 C CA . PRO A 1 172 ? -7.456 6.651 22.552 1.00 93.81 172 PRO A CA 1
ATOM 1377 C C . PRO A 1 172 ? -6.402 7.681 22.980 1.00 93.81 172 PRO A C 1
ATOM 1379 O O . PRO A 1 172 ? -5.347 7.812 22.361 1.00 93.81 172 PRO A O 1
ATOM 1382 N N . GLU A 1 173 ? -6.665 8.409 24.064 1.00 92.75 173 GLU A N 1
ATOM 1383 C CA . GLU A 1 173 ? -5.667 9.311 24.658 1.00 92.75 173 GLU A CA 1
ATOM 1384 C C . GLU A 1 173 ? -4.389 8.541 25.040 1.00 92.75 173 GLU A C 1
ATOM 1386 O O . GLU A 1 173 ? -3.277 9.006 24.780 1.00 92.75 173 GLU A O 1
ATOM 1391 N N . TRP A 1 174 ? -4.583 7.329 25.573 1.00 94.19 174 TRP A N 1
ATOM 1392 C CA . TRP A 1 174 ? -3.551 6.382 25.981 1.00 94.19 174 TRP A CA 1
ATOM 1393 C C . TRP A 1 174 ? -3.769 5.037 25.287 1.00 94.19 174 TRP A C 1
ATOM 1395 O O . TRP A 1 174 ? -4.854 4.461 25.367 1.00 94.19 174 TRP A O 1
ATOM 1405 N N . ASP A 1 175 ? -2.738 4.533 24.622 1.00 93.38 175 ASP A N 1
ATOM 1406 C CA . ASP A 1 175 ? -2.741 3.230 23.974 1.00 93.38 175 ASP A CA 1
ATOM 1407 C C . ASP A 1 175 ? -2.718 2.119 25.030 1.00 93.38 175 ASP A C 1
ATOM 1409 O O . ASP A 1 175 ? -1.841 2.080 25.899 1.00 93.38 175 ASP A O 1
ATOM 1413 N N . LYS A 1 176 ? -3.690 1.205 24.951 1.00 91.25 176 LYS A N 1
ATOM 1414 C CA . LYS A 1 176 ? -3.769 0.027 25.820 1.00 91.25 176 LYS A CA 1
ATOM 1415 C C . LYS A 1 176 ? -3.096 -1.149 25.106 1.00 91.25 176 LYS A C 1
ATOM 1417 O O . LYS A 1 176 ? -3.616 -1.561 24.073 1.00 91.25 176 LYS A O 1
ATOM 1422 N N . PRO A 1 177 ? -1.973 -1.696 25.601 1.00 89.19 177 PRO A N 1
ATOM 1423 C CA . PRO A 1 177 ? -1.368 -2.885 25.005 1.00 89.19 177 PRO A CA 1
ATOM 1424 C C . PRO A 1 177 ? -2.348 -4.062 24.996 1.00 89.19 177 PRO A C 1
ATOM 1426 O O . PRO A 1 177 ? -3.141 -4.215 25.929 1.00 89.19 177 PRO A O 1
ATOM 1429 N N . VAL A 1 178 ? -2.281 -4.901 23.963 1.00 85.25 178 VAL A N 1
ATOM 1430 C CA . VAL A 1 178 ? -3.028 -6.162 23.928 1.00 85.25 178 VAL A CA 1
ATOM 1431 C C . VAL A 1 178 ? -2.464 -7.079 25.010 1.00 85.25 178 VAL A C 1
ATOM 1433 O O . VAL A 1 178 ? -1.318 -7.526 24.937 1.00 85.25 178 VAL A O 1
ATOM 1436 N N . ASN A 1 179 ? -3.271 -7.366 26.028 1.00 74.38 179 ASN A N 1
ATOM 1437 C CA . ASN A 1 179 ? -2.886 -8.291 27.083 1.00 74.38 179 ASN A CA 1
ATOM 1438 C C . ASN A 1 179 ? -3.065 -9.733 26.584 1.00 74.38 179 ASN A C 1
ATOM 1440 O O . ASN A 1 179 ? -4.185 -10.107 26.244 1.00 74.38 179 ASN A O 1
ATOM 1444 N N . PRO A 1 180 ? -2.028 -10.590 26.610 1.00 63.88 180 PRO A N 1
ATOM 1445 C CA . PRO A 1 180 ? -2.136 -11.976 26.141 1.00 63.88 180 PRO A CA 1
ATOM 1446 C C . PRO A 1 180 ? -3.062 -12.854 27.004 1.00 63.88 180 PRO A C 1
ATOM 1448 O O . PRO A 1 180 ? -3.344 -13.988 26.631 1.00 63.88 180 PRO A O 1
ATOM 1451 N N . VAL A 1 181 ? -3.501 -12.348 28.163 1.00 58.25 181 VAL A N 1
ATOM 1452 C CA . VAL A 1 181 ? -4.390 -13.031 29.118 1.00 58.25 181 VAL A CA 1
ATOM 1453 C C . VAL A 1 181 ? -5.864 -12.636 28.926 1.00 58.25 181 VAL A C 1
ATOM 1455 O O . VAL A 1 181 ? -6.747 -13.373 29.356 1.00 58.25 181 VAL A O 1
ATOM 1458 N N . GLU A 1 182 ? -6.153 -11.494 28.288 1.00 59.94 182 GLU A N 1
ATOM 1459 C CA . GLU A 1 182 ? -7.530 -11.136 27.911 1.00 59.94 182 GLU A CA 1
ATOM 1460 C C . GLU A 1 182 ? -8.003 -12.067 26.780 1.00 59.94 182 GLU A C 1
ATOM 1462 O O . GLU A 1 182 ? -7.180 -12.557 26.005 1.00 59.94 182 GLU A O 1
ATOM 1467 N N . THR A 1 183 ? -9.314 -12.342 26.696 1.00 58.62 183 THR A N 1
ATOM 1468 C CA . THR A 1 183 ? -9.882 -13.211 25.653 1.00 58.62 183 THR A CA 1
ATOM 1469 C C . THR A 1 183 ? -9.372 -12.744 24.289 1.00 58.62 183 THR A C 1
ATOM 1471 O O . THR A 1 183 ? -9.664 -11.609 23.901 1.00 58.62 183 THR A O 1
ATOM 1474 N N . PRO A 1 184 ? -8.574 -13.559 23.578 1.00 61.00 184 PRO A N 1
ATOM 1475 C CA . PRO A 1 184 ? -7.910 -13.099 22.376 1.00 61.00 184 PRO A CA 1
ATOM 1476 C C . PRO A 1 184 ? -8.964 -12.753 21.330 1.00 61.00 184 PRO A C 1
ATOM 1478 O O . PRO A 1 184 ? -9.861 -13.552 21.054 1.00 61.00 184 PRO A O 1
ATOM 1481 N N . ILE A 1 185 ? -8.838 -11.565 20.742 1.00 66.31 185 ILE A N 1
ATOM 1482 C CA . ILE A 1 185 ? -9.555 -11.229 19.514 1.00 66.31 185 ILE A CA 1
ATOM 1483 C C . ILE A 1 185 ? -9.108 -12.269 18.476 1.00 66.31 185 ILE A C 1
ATOM 1485 O O . ILE A 1 185 ? -7.900 -12.375 18.227 1.00 66.31 185 ILE A O 1
ATOM 1489 N N . PRO A 1 186 ? -10.022 -13.093 17.931 1.00 65.25 186 PRO A N 1
ATOM 1490 C CA . PRO A 1 186 ? -9.644 -14.092 16.947 1.00 65.25 186 PRO A CA 1
ATOM 1491 C C . PRO A 1 186 ? -9.062 -13.389 15.719 1.00 65.25 186 PRO A C 1
ATOM 1493 O O . PRO A 1 186 ? -9.498 -12.303 15.351 1.00 65.25 186 PRO A O 1
ATOM 1496 N N . ASN A 1 187 ? -8.066 -14.004 15.083 1.00 67.31 187 ASN A N 1
ATOM 1497 C CA . ASN A 1 187 ? -7.524 -13.463 13.840 1.00 67.31 187 ASN A CA 1
ATOM 1498 C C . ASN A 1 187 ? -8.608 -13.407 12.768 1.00 67.31 187 ASN A C 1
ATOM 1500 O O . ASN A 1 187 ? -9.458 -14.300 12.696 1.00 67.31 187 ASN A O 1
ATOM 1504 N N . LEU A 1 188 ? -8.535 -12.392 11.911 1.00 65.88 188 LEU A N 1
ATOM 1505 C CA . LEU A 1 188 ? -9.424 -12.282 10.768 1.00 65.88 188 LEU A CA 1
ATOM 1506 C C . LEU A 1 188 ? -9.186 -13.441 9.803 1.00 65.88 188 LEU A C 1
ATOM 1508 O O . LEU A 1 188 ? -8.160 -13.524 9.130 1.00 65.88 188 LEU A O 1
ATOM 1512 N N . LEU A 1 189 ? -10.163 -14.341 9.736 1.00 59.16 189 LEU A N 1
ATOM 1513 C CA . LEU A 1 189 ? -10.278 -15.321 8.669 1.00 59.16 189 LEU A CA 1
ATOM 1514 C C . LEU A 1 189 ? -11.083 -14.670 7.553 1.00 59.16 189 LEU A C 1
ATOM 1516 O O . LEU A 1 189 ? -12.302 -14.555 7.658 1.00 59.16 189 LEU A O 1
ATOM 1520 N N . VAL A 1 190 ? -10.399 -14.227 6.504 1.00 54.00 190 VAL A N 1
ATOM 1521 C CA . VAL A 1 190 ? -11.051 -13.665 5.323 1.00 54.00 190 VAL A CA 1
ATOM 1522 C C . VAL A 1 190 ? -11.045 -14.735 4.241 1.00 54.00 190 VAL A C 1
ATOM 1524 O O . VAL A 1 190 ? -10.011 -15.311 3.908 1.00 54.00 190 VAL A O 1
ATOM 1527 N N . ASN A 1 191 ? -12.222 -15.049 3.720 1.00 54.94 191 ASN A N 1
ATOM 1528 C CA . ASN A 1 191 ? -12.373 -15.956 2.593 1.00 54.94 191 ASN A CA 1
ATOM 1529 C C . ASN A 1 191 ? -12.030 -15.177 1.327 1.00 54.94 191 ASN A C 1
ATOM 1531 O O . ASN A 1 191 ? -12.819 -14.331 0.946 1.00 54.94 191 ASN A O 1
ATOM 1535 N N . ILE A 1 192 ? -10.876 -15.421 0.705 1.00 51.00 192 ILE A N 1
ATOM 1536 C CA . ILE A 1 192 ? -10.475 -14.723 -0.519 1.00 51.00 192 ILE A CA 1
ATOM 1537 C C . ILE A 1 192 ? -10.954 -15.519 -1.735 1.00 51.00 192 ILE A C 1
ATOM 1539 O O . ILE A 1 192 ? -10.547 -16.671 -1.929 1.00 51.00 192 ILE A O 1
ATOM 1543 N N . ASP A 1 193 ? -11.773 -14.894 -2.586 1.00 47.50 193 ASP A N 1
ATOM 1544 C CA . ASP A 1 193 ? -12.120 -15.434 -3.898 1.00 47.50 193 ASP A CA 1
ATOM 1545 C C . ASP A 1 193 ? -10.840 -15.473 -4.712 1.00 47.50 193 ASP A C 1
ATOM 1547 O O . ASP A 1 193 ? -10.273 -14.464 -5.143 1.00 47.50 193 ASP A O 1
ATOM 1551 N N . SER A 1 194 ? -10.323 -16.681 -4.864 1.00 43.16 194 SER A N 1
ATOM 1552 C CA . SER A 1 194 ? -8.972 -16.900 -5.344 1.00 43.16 194 SER A CA 1
ATOM 1553 C C . SER A 1 194 ? -8.908 -16.812 -6.855 1.00 43.16 194 SER A C 1
ATOM 1555 O O . SER A 1 194 ? -8.482 -17.741 -7.536 1.00 43.16 194 SER A O 1
ATOM 1557 N N . LYS A 1 195 ? -9.217 -15.647 -7.419 1.00 42.50 195 LYS A N 1
ATOM 1558 C CA . LYS A 1 195 ? -8.731 -15.291 -8.753 1.00 42.50 195 LYS A CA 1
ATOM 1559 C C . LYS A 1 195 ? -7.263 -14.872 -8.666 1.00 42.50 195 LYS A C 1
ATOM 1561 O O . LYS A 1 195 ? -6.921 -13.758 -9.033 1.00 42.50 195 LYS A O 1
ATOM 1566 N N . LYS A 1 196 ? -6.392 -15.762 -8.162 1.00 39.12 196 LYS A N 1
ATOM 1567 C CA . LYS A 1 196 ? -4.918 -15.724 -8.296 1.00 39.12 196 LYS A CA 1
ATOM 1568 C C . LYS A 1 196 ? -4.287 -17.021 -7.728 1.00 39.12 196 LYS A C 1
ATOM 1570 O O . LYS A 1 196 ? -3.665 -17.032 -6.679 1.00 39.12 196 LYS A O 1
ATOM 1575 N N . ASN A 1 197 ? -4.335 -18.072 -8.555 1.00 38.81 197 ASN A N 1
ATOM 1576 C CA . ASN A 1 197 ? -3.442 -19.246 -8.635 1.00 38.81 197 ASN A CA 1
ATOM 1577 C C . ASN A 1 197 ? -3.374 -20.256 -7.470 1.00 38.81 197 ASN A C 1
ATOM 1579 O O . ASN A 1 197 ? -2.554 -20.127 -6.561 1.00 38.81 197 ASN A O 1
ATOM 1583 N N . ALA A 1 198 ? -4.049 -21.386 -7.674 1.00 36.75 198 ALA A N 1
ATOM 1584 C CA . ALA A 1 198 ? -3.586 -22.684 -7.204 1.00 36.75 198 ALA A CA 1
ATOM 1585 C C . ALA A 1 198 ? -2.326 -23.090 -7.991 1.00 36.75 198 ALA A C 1
ATOM 1587 O O . ALA A 1 198 ? -2.440 -23.493 -9.141 1.00 36.75 198 ALA A O 1
ATOM 1588 N N . ASP A 1 199 ? -1.133 -22.911 -7.422 1.00 40.19 199 ASP A N 1
ATOM 1589 C CA . ASP A 1 199 ? -0.143 -23.999 -7.422 1.00 40.19 199 ASP A CA 1
ATOM 1590 C C . ASP A 1 199 ? 1.045 -23.662 -6.511 1.00 40.19 199 ASP A C 1
ATOM 1592 O O . ASP A 1 199 ? 1.963 -22.915 -6.865 1.00 40.19 199 ASP A O 1
ATOM 1596 N N . GLY A 1 200 ? 0.997 -24.215 -5.303 1.00 35.38 200 GLY A N 1
ATOM 1597 C CA . GLY A 1 200 ? 2.122 -24.339 -4.386 1.00 35.38 200 GLY A CA 1
ATOM 1598 C C . GLY A 1 200 ? 2.709 -25.751 -4.471 1.00 35.38 200 GLY A C 1
ATOM 1599 O O . GLY A 1 200 ? 2.464 -26.557 -3.588 1.00 35.38 200 GLY A O 1
ATOM 1600 N N . SER A 1 201 ? 3.464 -25.992 -5.547 1.00 29.20 201 SER A N 1
ATOM 1601 C CA . SER A 1 201 ? 4.539 -26.983 -5.776 1.00 29.20 201 SER A CA 1
ATOM 1602 C C . SER A 1 201 ? 4.310 -28.520 -5.888 1.00 29.20 201 SER A C 1
ATOM 1604 O O . SER A 1 201 ? 3.870 -29.224 -4.988 1.00 29.20 201 SER A O 1
ATOM 1606 N N . THR A 1 202 ? 4.872 -29.022 -7.008 1.00 33.84 202 THR A N 1
ATOM 1607 C CA . THR A 1 202 ? 5.669 -30.248 -7.297 1.00 33.84 202 THR A CA 1
ATOM 1608 C C . THR A 1 202 ? 5.147 -31.665 -7.012 1.00 33.84 202 THR A C 1
ATOM 1610 O O . THR A 1 202 ? 5.230 -32.161 -5.892 1.00 33.84 202 THR A O 1
ATOM 1613 N N . LYS A 1 203 ? 4.916 -32.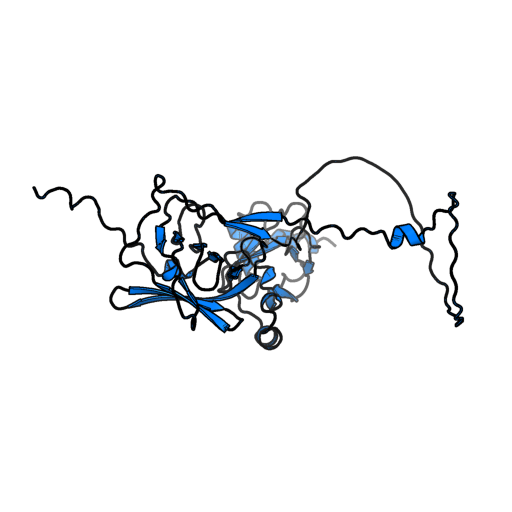417 -8.104 1.00 27.36 203 LYS A N 1
ATOM 1614 C CA . LYS A 1 203 ? 5.363 -33.816 -8.273 1.00 27.36 203 LYS A CA 1
ATOM 1615 C C . LYS A 1 203 ? 5.585 -34.138 -9.756 1.00 27.36 203 LYS A C 1
ATOM 1617 O O . LYS A 1 203 ? 4.748 -33.817 -10.592 1.00 27.36 203 LYS A O 1
ATOM 1622 N N . GLY A 1 204 ? 6.731 -34.743 -10.067 1.00 29.50 204 GLY A N 1
ATOM 1623 C CA . GLY A 1 204 ? 7.035 -35.267 -11.397 1.00 29.50 204 GLY A CA 1
ATOM 1624 C C . GLY A 1 204 ? 6.276 -36.560 -11.693 1.00 29.50 204 GLY A C 1
ATOM 1625 O O . GLY A 1 204 ? 5.989 -37.323 -10.780 1.00 29.50 204 GLY A O 1
ATOM 1626 N N . ASP A 1 205 ? 5.945 -36.793 -12.960 1.00 28.84 205 ASP A N 1
ATOM 1627 C CA . ASP A 1 205 ? 6.566 -37.841 -13.776 1.00 28.84 205 ASP A CA 1
ATOM 1628 C C . ASP A 1 205 ? 6.025 -37.804 -15.223 1.00 28.84 205 ASP A C 1
ATOM 1630 O O . ASP A 1 205 ? 4.832 -37.672 -15.464 1.00 28.84 205 ASP A O 1
ATOM 1634 N N . LYS A 1 206 ? 6.977 -37.893 -16.159 1.00 30.33 206 LYS A N 1
ATOM 1635 C CA . LYS A 1 206 ? 6.973 -38.458 -17.526 1.00 30.33 206 LYS A CA 1
ATOM 1636 C C . LYS A 1 206 ? 5.696 -38.552 -18.401 1.00 30.33 206 LYS A C 1
ATOM 1638 O O . LYS A 1 206 ? 4.779 -39.291 -18.076 1.00 30.33 206 LYS A O 1
ATOM 1643 N N . LYS A 1 207 ? 5.919 -38.109 -19.662 1.00 30.45 207 LYS A N 1
ATOM 1644 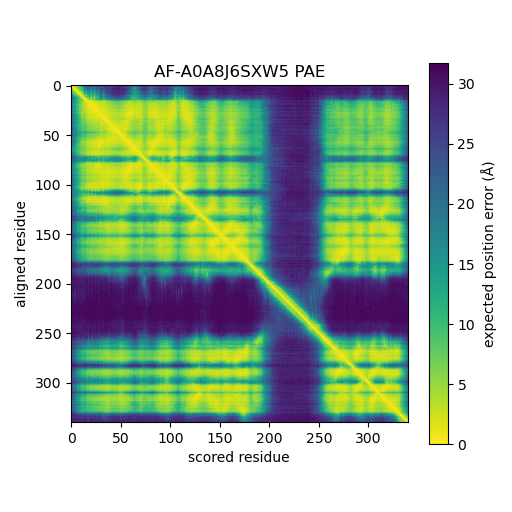C CA . LYS A 1 207 ? 5.592 -38.755 -20.971 1.00 30.45 207 LYS A CA 1
ATOM 1645 C C . LYS A 1 207 ? 4.106 -38.839 -21.369 1.00 30.45 207 LYS A C 1
ATOM 1647 O O . LYS A 1 207 ? 3.256 -39.057 -20.531 1.00 30.45 207 LYS A O 1
ATOM 1652 N N . ASP A 1 208 ? 3.679 -38.731 -22.626 1.00 32.22 208 ASP A N 1
ATOM 1653 C CA . ASP A 1 208 ? 4.294 -38.631 -23.958 1.00 32.22 208 ASP A CA 1
ATOM 1654 C C . ASP A 1 208 ? 3.258 -37.957 -24.909 1.00 32.22 208 ASP A C 1
ATOM 1656 O O . ASP A 1 208 ? 2.058 -37.998 -24.661 1.00 32.22 208 ASP A O 1
ATOM 1660 N N . ASP A 1 209 ? 3.765 -37.429 -26.027 1.00 32.19 209 ASP A N 1
ATOM 1661 C CA . ASP A 1 209 ? 3.221 -37.467 -27.398 1.00 32.19 209 ASP A CA 1
ATOM 1662 C C . ASP A 1 209 ? 1.976 -36.679 -27.914 1.00 32.19 209 ASP A C 1
ATOM 1664 O O . ASP A 1 209 ? 0.824 -36.908 -27.570 1.00 32.19 209 ASP A O 1
ATOM 1668 N N . LYS A 1 210 ? 2.297 -35.910 -28.978 1.00 33.12 210 LYS A N 1
ATOM 1669 C CA . LYS A 1 210 ? 1.676 -35.810 -30.326 1.00 33.12 210 LYS A CA 1
ATOM 1670 C C . LYS A 1 210 ? 0.360 -35.037 -30.564 1.00 33.12 210 LYS A C 1
ATOM 1672 O O . LYS A 1 210 ? -0.736 -35.550 -30.412 1.00 33.12 210 LYS A O 1
ATOM 1677 N N . LYS A 1 211 ? 0.544 -33.861 -31.192 1.00 30.34 211 LYS A N 1
ATOM 1678 C CA . LYS A 1 211 ? 0.253 -33.545 -32.618 1.00 30.34 211 LYS A CA 1
ATOM 1679 C C . LYS A 1 211 ? -1.144 -33.910 -33.166 1.00 30.34 211 LYS A C 1
ATOM 1681 O O . LYS A 1 211 ? -1.389 -35.080 -33.426 1.00 30.34 211 LYS A O 1
ATOM 1686 N N . ALA A 1 212 ? -1.932 -32.901 -33.555 1.00 32.12 212 ALA A N 1
ATOM 1687 C CA . ALA A 1 212 ? -2.336 -32.666 -34.955 1.00 32.12 212 ALA A CA 1
ATOM 1688 C C . ALA A 1 212 ? -3.225 -31.416 -35.100 1.00 32.12 212 ALA A C 1
ATOM 1690 O O . ALA A 1 212 ? -4.208 -31.240 -34.387 1.00 32.12 212 ALA A O 1
ATOM 1691 N N . GLU A 1 213 ? -2.844 -30.581 -36.064 1.00 30.11 213 GLU A N 1
ATOM 1692 C CA . GLU A 1 213 ? -3.623 -29.508 -36.678 1.00 30.11 213 GLU A CA 1
ATOM 1693 C C . GLU A 1 213 ? -4.786 -30.081 -37.507 1.00 30.11 213 GLU A C 1
ATOM 1695 O O . GLU A 1 213 ? -4.700 -31.196 -38.025 1.00 30.11 213 GLU A O 1
ATOM 1700 N N . GLY A 1 214 ? -5.847 -29.291 -37.681 1.00 29.06 214 GLY A N 1
ATOM 1701 C CA . GLY A 1 214 ? -6.967 -29.614 -38.562 1.00 29.06 214 GLY A CA 1
ATOM 1702 C C . GLY A 1 214 ? -7.991 -28.485 -38.610 1.00 29.06 214 GLY A C 1
ATOM 1703 O O . GLY A 1 214 ? -8.914 -28.437 -37.806 1.00 29.06 214 GLY A O 1
ATOM 1704 N N . GLU A 1 215 ? -7.778 -27.568 -39.546 1.00 28.59 215 GLU A N 1
ATOM 1705 C CA . GLU A 1 215 ? -8.631 -26.436 -39.901 1.00 28.59 215 GLU A CA 1
ATOM 1706 C C . GLU A 1 215 ? -9.871 -26.830 -40.738 1.00 28.59 215 GLU A C 1
ATOM 1708 O O . GLU A 1 215 ? -9.845 -27.786 -41.508 1.00 28.59 215 GLU A O 1
ATOM 1713 N N . HIS A 1 216 ? -10.874 -25.945 -40.659 1.00 28.73 216 HIS A N 1
ATOM 1714 C CA . HIS A 1 216 ? -11.884 -25.573 -41.665 1.00 28.73 216 HIS A CA 1
ATOM 1715 C C . HIS A 1 216 ? -13.095 -26.472 -41.997 1.00 28.73 216 HIS A C 1
ATOM 1717 O O . HIS A 1 216 ? -12.984 -27.594 -42.478 1.00 28.73 216 HIS A O 1
ATOM 1723 N N . GLY A 1 217 ? -14.285 -25.849 -41.907 1.00 28.45 217 GLY A N 1
ATOM 1724 C CA . GLY A 1 217 ? -15.499 -26.267 -42.618 1.00 28.45 217 GLY A CA 1
ATOM 1725 C C . GLY A 1 217 ? -16.800 -25.589 -42.155 1.00 28.45 217 GLY A C 1
ATOM 1726 O O . GLY A 1 217 ? -17.502 -26.130 -41.313 1.00 28.45 217 GLY A O 1
ATOM 1727 N N . GLU A 1 218 ? -17.125 -24.423 -42.733 1.00 29.84 218 GLU A N 1
ATOM 1728 C CA . GLU A 1 218 ? -18.474 -23.807 -42.829 1.00 29.84 218 GLU A CA 1
ATOM 1729 C C . GLU A 1 218 ? -19.571 -24.838 -43.227 1.00 29.84 218 GLU A C 1
ATOM 1731 O O . GLU A 1 218 ? -19.257 -25.802 -43.915 1.00 29.84 218 GLU A O 1
ATOM 1736 N N . LYS A 1 219 ? -20.884 -24.751 -42.935 1.00 35.78 219 LYS A N 1
ATOM 1737 C CA . LYS A 1 219 ? -21.877 -23.648 -42.960 1.00 35.78 219 LYS A CA 1
ATOM 1738 C C . LYS A 1 219 ? -23.232 -24.171 -42.387 1.00 35.78 219 LYS A C 1
ATOM 1740 O O . LYS A 1 219 ? -23.409 -25.386 -42.303 1.00 35.78 219 LYS A O 1
ATOM 1745 N N . PRO A 1 220 ? -24.213 -23.300 -42.067 1.00 37.62 220 PRO A N 1
ATOM 1746 C CA . PRO A 1 220 ? -25.479 -23.640 -41.410 1.00 37.62 220 PRO A CA 1
ATOM 1747 C C . PRO A 1 220 ? -26.636 -23.852 -42.403 1.00 37.62 220 PRO A C 1
ATOM 1749 O O . PRO A 1 220 ? -26.598 -23.308 -43.509 1.00 37.62 220 PRO A O 1
ATOM 1752 N N . LYS A 1 221 ? -27.700 -24.555 -41.982 1.00 33.66 221 LYS A N 1
ATOM 1753 C CA . LYS A 1 221 ? -29.062 -24.397 -42.527 1.00 33.66 221 LYS A CA 1
ATOM 1754 C C . LYS A 1 221 ? -30.143 -24.659 -41.475 1.00 33.66 221 LYS A C 1
ATOM 1756 O O . LYS A 1 221 ? -30.032 -25.577 -40.669 1.00 33.66 221 LYS A O 1
ATOM 1761 N N . ASP A 1 222 ? -31.160 -23.810 -41.565 1.00 29.20 222 ASP A N 1
ATOM 1762 C CA . ASP A 1 222 ? -32.402 -23.716 -40.802 1.00 29.20 222 ASP A CA 1
ATOM 1763 C C . ASP A 1 222 ? -33.273 -24.980 -40.788 1.00 29.20 222 ASP A C 1
ATOM 1765 O O . ASP A 1 222 ? -33.230 -25.797 -41.709 1.00 29.20 222 ASP A O 1
ATOM 1769 N N . GLY A 1 223 ? -34.174 -25.055 -39.800 1.00 30.58 223 GLY A N 1
ATOM 1770 C CA . GLY A 1 223 ? -35.310 -25.976 -39.831 1.00 30.58 223 GLY A CA 1
ATOM 1771 C C . GLY A 1 223 ? -36.155 -25.991 -38.559 1.00 30.58 223 GLY A C 1
ATOM 1772 O O . GLY A 1 223 ? -35.953 -26.827 -37.689 1.00 30.58 223 GLY A O 1
ATOM 1773 N N . SER A 1 224 ? -37.117 -25.071 -38.485 1.00 28.41 224 SER A N 1
ATOM 1774 C CA . SER A 1 224 ? -38.253 -25.044 -37.550 1.00 28.41 224 SER A CA 1
ATOM 1775 C C . SER A 1 224 ? -39.096 -26.331 -37.592 1.00 28.41 224 SER A C 1
ATOM 1777 O O . SER A 1 224 ? -39.312 -26.891 -38.666 1.00 28.41 224 SER A O 1
ATOM 1779 N N . GLY A 1 225 ? -39.643 -26.748 -36.443 1.00 28.78 225 GLY A N 1
ATOM 1780 C CA . GLY A 1 225 ? -40.651 -27.808 -36.364 1.00 28.78 225 GLY A CA 1
ATOM 1781 C C . GLY A 1 225 ? -41.169 -28.049 -34.945 1.00 28.78 225 GLY A C 1
ATOM 1782 O O . GLY A 1 225 ? -40.563 -28.778 -34.170 1.00 28.78 225 GLY A O 1
ATOM 1783 N N . ASN A 1 226 ? -42.306 -27.435 -34.626 1.00 33.53 226 ASN A N 1
ATOM 1784 C CA . ASN A 1 226 ? -43.114 -27.674 -33.428 1.00 33.53 226 ASN A CA 1
ATOM 1785 C C . ASN A 1 226 ? -43.848 -29.027 -33.550 1.00 33.53 226 ASN A C 1
ATOM 1787 O O . ASN A 1 226 ? -44.493 -29.239 -34.575 1.00 33.53 226 ASN A O 1
ATOM 1791 N N . HIS A 1 227 ? -43.845 -29.884 -32.520 1.00 31.94 227 HIS A N 1
ATOM 1792 C CA . HIS A 1 227 ? -45.022 -30.690 -32.159 1.00 31.94 227 HIS A CA 1
ATOM 1793 C C . HIS A 1 227 ? -44.910 -31.342 -30.770 1.00 31.94 227 HIS A C 1
ATOM 1795 O O . HIS A 1 227 ? -43.899 -31.915 -30.381 1.00 31.94 227 HIS A O 1
ATOM 1801 N N . ASP A 1 228 ? -46.028 -31.220 -30.069 1.00 33.44 228 ASP A N 1
ATOM 1802 C CA . ASP A 1 228 ? -46.418 -31.678 -28.740 1.00 33.44 228 ASP A CA 1
ATOM 1803 C C . ASP A 1 228 ? -46.758 -33.189 -28.700 1.00 33.44 228 ASP A C 1
ATOM 1805 O O . ASP A 1 228 ? -47.474 -33.653 -29.593 1.00 33.44 228 ASP A O 1
ATOM 1809 N N . LYS A 1 229 ? -46.274 -33.928 -27.679 1.00 33.47 229 LYS A N 1
ATOM 1810 C CA . LYS A 1 229 ? -47.022 -34.870 -26.800 1.00 33.47 229 LYS A CA 1
ATOM 1811 C C . LYS A 1 229 ? -46.161 -35.936 -26.094 1.00 33.47 229 LYS A C 1
ATOM 1813 O O . LYS A 1 229 ? -45.244 -36.525 -26.655 1.00 33.47 229 LYS A O 1
ATOM 1818 N N . THR A 1 230 ? -46.565 -36.167 -24.846 1.00 33.38 230 THR A N 1
ATOM 1819 C CA . THR A 1 230 ? -46.274 -37.235 -23.872 1.00 33.38 230 THR A CA 1
ATOM 1820 C C . THR A 1 230 ? -46.131 -38.655 -24.431 1.00 33.38 230 THR A C 1
ATOM 1822 O O . THR A 1 230 ? -46.967 -39.078 -25.221 1.00 33.38 230 THR A O 1
ATOM 1825 N N . ASP A 1 231 ? -45.150 -39.419 -23.928 1.00 31.11 231 ASP A N 1
ATOM 1826 C CA . ASP A 1 231 ? -45.407 -40.618 -23.105 1.00 31.11 231 ASP A CA 1
ATOM 1827 C C . ASP A 1 231 ? -44.121 -41.277 -22.571 1.00 31.11 231 ASP A C 1
ATOM 1829 O O . ASP A 1 231 ? -43.062 -41.296 -23.201 1.00 31.11 231 ASP A O 1
ATOM 1833 N N . GLU A 1 232 ? -44.250 -41.829 -21.366 1.00 36.81 232 GLU A N 1
ATOM 1834 C CA . GLU A 1 232 ? -43.265 -42.625 -20.644 1.00 36.81 232 GLU A CA 1
ATOM 1835 C C . GLU A 1 232 ? -42.813 -43.863 -21.437 1.00 36.81 232 GLU A C 1
ATOM 1837 O O . GLU A 1 232 ? -43.633 -44.698 -21.822 1.00 36.81 232 GLU A O 1
ATOM 1842 N N . LYS A 1 233 ? -41.494 -44.084 -21.556 1.00 31.53 233 LYS A N 1
ATOM 1843 C CA . LYS A 1 233 ? -40.919 -45.434 -21.427 1.00 31.53 233 LYS A CA 1
ATOM 1844 C C . LYS A 1 233 ? -39.408 -45.437 -21.213 1.00 31.53 233 LYS A C 1
ATOM 1846 O O . LYS A 1 233 ? -38.619 -44.837 -21.932 1.00 31.53 233 LYS A O 1
ATOM 1851 N N . LYS A 1 234 ? -39.045 -46.201 -20.191 1.00 35.28 234 LYS A N 1
ATOM 1852 C CA . LYS A 1 234 ? -37.718 -46.533 -19.681 1.00 35.28 234 LYS A CA 1
ATOM 1853 C C . LYS A 1 234 ? -37.044 -47.553 -20.611 1.00 35.28 234 LYS A C 1
ATOM 1855 O O . LYS A 1 234 ? -37.536 -48.673 -20.702 1.00 35.28 234 LYS A O 1
ATOM 1860 N N . VAL A 1 235 ? -35.915 -47.207 -21.237 1.00 33.69 235 VAL A N 1
ATOM 1861 C CA . VAL A 1 235 ? -34.957 -48.172 -21.816 1.00 33.69 235 VAL A CA 1
ATOM 1862 C C . VAL A 1 235 ? -33.531 -47.649 -21.614 1.00 33.69 235 VAL A C 1
ATOM 1864 O O . VAL A 1 235 ? -33.158 -46.595 -22.119 1.00 33.69 235 VAL A O 1
ATOM 1867 N N . GLN A 1 236 ? -32.740 -48.398 -20.844 1.00 34.19 236 GLN A N 1
ATOM 1868 C CA . GLN A 1 236 ? -31.281 -48.298 -20.803 1.00 34.19 236 GLN A CA 1
ATOM 1869 C C . GLN A 1 236 ? -30.698 -48.900 -22.086 1.00 34.19 236 GLN A C 1
ATOM 1871 O O . GLN A 1 236 ? -31.020 -50.043 -22.388 1.00 34.19 236 GLN A O 1
ATOM 1876 N N . SER A 1 237 ? -29.790 -48.190 -22.760 1.00 31.73 237 SER A N 1
ATOM 1877 C CA . SER A 1 237 ? -28.431 -48.671 -23.083 1.00 31.73 237 SER A CA 1
ATOM 1878 C C . SER A 1 237 ? -27.763 -47.803 -24.155 1.00 31.73 237 SER A C 1
ATOM 1880 O O . SER A 1 237 ? -28.319 -47.617 -25.230 1.00 31.73 237 SER A O 1
ATOM 1882 N N . GLY A 1 238 ? -26.523 -47.391 -23.878 1.00 35.16 238 GLY A N 1
ATOM 1883 C CA . GLY A 1 238 ? -25.435 -47.396 -24.861 1.00 35.16 238 GLY A CA 1
ATOM 1884 C C . GLY A 1 238 ? -25.481 -46.361 -25.985 1.00 35.16 238 GLY A C 1
ATOM 1885 O O . GLY A 1 238 ? -25.910 -46.658 -27.091 1.00 35.16 238 GLY A O 1
ATOM 1886 N N . GLY A 1 239 ? -24.910 -45.184 -25.733 1.00 30.88 239 GLY A N 1
ATOM 1887 C CA . GLY A 1 239 ? -24.616 -44.195 -26.770 1.00 30.88 239 GLY A CA 1
ATOM 1888 C C . GLY A 1 239 ? -24.045 -42.928 -26.153 1.00 30.88 239 GLY A C 1
ATOM 1889 O O . GLY A 1 239 ? -24.769 -41.960 -25.949 1.00 30.88 239 GLY A O 1
ATOM 1890 N N . GLY A 1 240 ? -22.764 -42.960 -25.775 1.00 34.53 240 GLY A N 1
ATOM 1891 C CA . GLY A 1 240 ? -22.060 -41.819 -25.189 1.00 34.53 240 GLY A CA 1
ATOM 1892 C C . GLY A 1 240 ? -21.988 -40.655 -26.174 1.00 34.53 240 GLY A C 1
ATOM 1893 O O . GLY A 1 240 ? -21.103 -40.604 -27.022 1.00 34.53 240 GLY A O 1
ATOM 1894 N N . SER A 1 241 ? -22.938 -39.728 -26.065 1.00 35.06 241 SER A N 1
ATOM 1895 C CA . SER A 1 241 ? -22.906 -38.450 -26.766 1.00 35.06 241 SER A CA 1
ATOM 1896 C C . SER A 1 241 ? -21.767 -37.603 -26.204 1.00 35.06 241 SER A C 1
ATOM 1898 O O . SER A 1 241 ? -21.796 -37.191 -25.044 1.00 35.06 241 SER A O 1
ATOM 1900 N N . VAL A 1 242 ? -20.774 -37.317 -27.047 1.00 47.69 242 VAL A N 1
ATOM 1901 C CA . VAL A 1 242 ? -19.650 -36.407 -26.766 1.00 47.69 242 VAL A CA 1
ATOM 1902 C C . VAL A 1 242 ? -20.145 -34.998 -26.380 1.00 47.69 242 VAL A C 1
ATOM 1904 O O . VAL A 1 242 ? -19.452 -34.279 -25.667 1.00 47.69 242 VAL A O 1
ATOM 1907 N N . LEU A 1 243 ? -21.383 -34.626 -26.739 1.00 40.03 243 LEU A N 1
ATOM 1908 C CA . LEU A 1 243 ? -22.007 -33.368 -26.308 1.00 40.03 243 LEU A CA 1
ATOM 1909 C C . LEU A 1 243 ? -22.510 -33.380 -24.854 1.00 40.03 243 LEU A C 1
ATOM 1911 O O . LEU A 1 243 ? -22.543 -32.326 -24.224 1.00 40.03 243 LEU A O 1
ATOM 1915 N N . GLY A 1 244 ? -22.866 -34.542 -24.296 1.00 38.03 244 GLY A N 1
ATOM 1916 C CA . GLY A 1 244 ? -23.271 -34.649 -22.889 1.00 38.03 244 GLY A CA 1
ATOM 1917 C C . GLY A 1 244 ? -22.108 -34.374 -21.932 1.00 38.03 244 GLY A C 1
ATOM 1918 O O . GLY A 1 244 ? -22.302 -33.734 -20.905 1.00 38.03 244 GLY A O 1
ATOM 1919 N N . ALA A 1 245 ? -20.892 -34.769 -22.326 1.00 42.56 245 ALA A N 1
ATOM 1920 C CA . ALA A 1 245 ? -19.658 -34.519 -21.579 1.00 42.56 245 ALA A CA 1
ATOM 1921 C C . ALA A 1 245 ? -19.198 -33.046 -21.629 1.00 42.56 245 ALA A C 1
ATOM 1923 O O . ALA A 1 245 ? -18.535 -32.577 -20.708 1.00 42.56 245 ALA A O 1
ATOM 1924 N N . LEU A 1 246 ? -19.570 -32.309 -22.685 1.00 40.00 246 LEU A N 1
ATOM 1925 C CA . LEU A 1 246 ? -19.259 -30.882 -22.858 1.00 40.00 246 LEU A CA 1
ATOM 1926 C C . LEU A 1 246 ? -20.194 -29.962 -22.059 1.00 40.00 246 LEU A C 1
ATOM 1928 O O . LEU A 1 246 ? -19.791 -28.867 -21.681 1.00 40.00 246 LEU A O 1
ATOM 1932 N N . LEU A 1 247 ? -21.419 -30.409 -21.765 1.00 38.03 247 LEU A N 1
ATOM 1933 C CA . LEU A 1 247 ? -22.386 -29.674 -20.937 1.00 38.03 247 LEU A CA 1
ATOM 1934 C C . LEU A 1 247 ? -22.370 -30.108 -19.463 1.00 38.03 247 LEU A C 1
ATOM 1936 O O . LEU A 1 247 ? -22.905 -29.405 -18.611 1.00 38.03 247 LEU A O 1
ATOM 1940 N N . SER A 1 248 ? -21.712 -31.226 -19.146 1.00 36.62 248 SER A N 1
ATOM 1941 C CA . SER A 1 248 ? -21.411 -31.661 -17.780 1.00 36.62 248 SER A CA 1
ATOM 1942 C C . SER A 1 248 ? -20.022 -31.220 -17.313 1.00 36.62 248 SER A C 1
ATOM 1944 O O . SER A 1 248 ? -19.443 -31.866 -16.435 1.00 36.62 248 SER A O 1
ATOM 1946 N N . VAL A 1 249 ? -19.469 -30.135 -17.878 1.00 39.59 249 VAL A N 1
ATOM 1947 C CA . VAL A 1 249 ? -18.414 -29.375 -17.198 1.00 39.59 249 VAL A CA 1
ATOM 1948 C C . VAL A 1 249 ? -19.079 -28.821 -15.949 1.00 39.59 249 VAL A C 1
ATOM 1950 O O . VAL A 1 249 ? -19.681 -27.750 -15.964 1.00 39.59 249 VAL A O 1
ATOM 1953 N N . GLY A 1 250 ? -19.064 -29.638 -14.894 1.00 32.78 250 GLY A N 1
ATOM 1954 C CA . GLY A 1 250 ? -19.498 -29.243 -13.576 1.00 32.78 250 GLY A CA 1
ATOM 1955 C C . GLY A 1 250 ? -18.864 -27.896 -13.308 1.00 32.78 250 GLY A C 1
ATOM 1956 O O . GLY A 1 250 ? -17.650 -27.741 -13.480 1.00 32.78 250 GLY A O 1
ATOM 1957 N N . TYR A 1 251 ? -19.704 -26.922 -12.964 1.00 33.22 251 TYR A N 1
ATOM 1958 C CA . TYR A 1 251 ? -19.249 -25.720 -12.296 1.00 33.22 251 TYR A CA 1
ATOM 1959 C C . TYR A 1 251 ? -18.251 -26.194 -11.247 1.00 33.22 251 TYR A C 1
ATOM 1961 O O . TYR A 1 251 ? -18.630 -26.883 -10.298 1.00 33.22 251 TYR A O 1
ATOM 1969 N N . LYS A 1 252 ? -16.960 -25.930 -11.479 1.00 38.72 252 LYS A N 1
ATOM 1970 C CA . LYS A 1 252 ? -15.972 -26.062 -10.424 1.00 38.72 252 LYS A CA 1
ATOM 1971 C C . LYS A 1 252 ? -16.482 -25.102 -9.369 1.00 38.72 252 LYS A C 1
ATOM 1973 O O . LYS A 1 252 ? -16.464 -23.898 -9.602 1.00 38.72 252 LYS A O 1
ATOM 1978 N N . THR A 1 253 ? -17.037 -25.646 -8.290 1.00 40.28 253 THR A N 1
ATOM 1979 C CA . THR A 1 253 ? -17.229 -24.914 -7.045 1.00 40.28 253 THR A CA 1
ATOM 1980 C C . THR A 1 253 ? -15.940 -24.150 -6.829 1.00 40.28 253 THR A C 1
ATOM 1982 O O . THR A 1 253 ? -14.880 -24.775 -6.748 1.00 40.28 253 THR A O 1
ATOM 1985 N N . GLU A 1 254 ? -16.020 -22.822 -6.892 1.00 41.53 254 GLU A N 1
ATOM 1986 C CA . GLU A 1 254 ? -14.881 -21.958 -6.630 1.00 41.53 254 GLU A CA 1
ATOM 1987 C C . GLU A 1 254 ? -14.315 -22.397 -5.276 1.00 41.53 254 GLU A C 1
ATOM 1989 O O . GLU A 1 254 ? -15.029 -22.428 -4.271 1.00 41.53 254 GLU A O 1
ATOM 1994 N N . GLU A 1 255 ? -13.070 -22.881 -5.265 1.00 45.38 255 GLU A N 1
ATOM 1995 C CA . GLU A 1 255 ? -12.391 -23.191 -4.014 1.00 45.38 255 GLU A CA 1
ATOM 1996 C C . GLU A 1 255 ? -12.185 -21.861 -3.293 1.00 45.38 255 GLU A C 1
ATOM 1998 O O . GLU A 1 255 ? -11.340 -21.044 -3.659 1.00 45.38 255 GLU A O 1
ATOM 2003 N N . VAL A 1 256 ? -13.020 -21.624 -2.286 1.00 51.00 256 VAL A N 1
ATOM 2004 C CA . VAL A 1 256 ? -12.906 -20.475 -1.398 1.00 51.00 256 VAL A CA 1
ATOM 2005 C C . VAL A 1 256 ? -11.679 -20.703 -0.518 1.00 51.00 256 VAL A C 1
ATOM 2007 O O . VAL A 1 256 ? -11.738 -21.442 0.470 1.00 51.00 256 VAL A O 1
ATOM 2010 N N . HIS A 1 257 ? -10.542 -20.102 -0.871 1.00 52.44 257 HIS A N 1
ATOM 2011 C CA . HIS A 1 257 ? -9.361 -20.165 -0.017 1.00 52.44 257 HIS A CA 1
ATOM 2012 C C . HIS A 1 257 ? -9.504 -19.165 1.127 1.00 52.44 257 HIS A C 1
ATOM 2014 O O . HIS A 1 257 ? -9.632 -17.959 0.930 1.00 52.44 257 HIS A O 1
ATOM 2020 N N . LYS A 1 258 ? -9.440 -19.670 2.357 1.00 53.62 258 LYS A N 1
ATOM 2021 C CA . LYS A 1 258 ? -9.413 -18.824 3.549 1.00 53.62 258 LYS A CA 1
ATOM 2022 C C . LYS A 1 258 ? -7.990 -18.338 3.784 1.00 53.62 258 LYS A C 1
ATOM 2024 O O . LYS A 1 258 ? -7.083 -19.154 3.947 1.00 53.62 258 LYS A O 1
ATOM 2029 N N . VAL A 1 259 ? -7.798 -17.026 3.819 1.00 57.16 259 VAL A N 1
ATOM 2030 C CA . VAL A 1 259 ? -6.537 -16.389 4.192 1.00 57.16 259 VAL A CA 1
ATOM 2031 C C . VAL A 1 259 ? -6.704 -15.753 5.563 1.00 57.16 259 VAL A C 1
ATOM 2033 O O . VAL A 1 259 ? -7.655 -15.020 5.829 1.00 57.16 259 VAL A O 1
ATOM 2036 N N . THR A 1 260 ? -5.766 -16.049 6.456 1.00 58.47 260 THR A N 1
ATOM 2037 C CA . THR A 1 260 ? -5.740 -15.449 7.787 1.00 58.47 260 THR A CA 1
ATOM 2038 C C . THR A 1 260 ? -4.940 -14.154 7.737 1.00 58.47 260 THR A C 1
ATOM 2040 O O . THR A 1 260 ? -3.721 -14.191 7.556 1.00 58.47 260 THR A O 1
ATOM 2043 N N . PHE A 1 261 ? -5.601 -13.021 7.956 1.00 65.12 261 PHE A N 1
ATOM 2044 C CA . PHE A 1 261 ? -4.929 -11.765 8.268 1.00 65.12 261 PHE A CA 1
ATOM 2045 C C . PHE A 1 261 ? -4.745 -11.685 9.782 1.00 65.12 261 PHE A C 1
ATOM 2047 O O . PHE A 1 261 ? -5.697 -11.821 10.550 1.00 65.12 261 PHE A O 1
ATOM 2054 N N . ASN A 1 262 ? -3.499 -11.538 10.224 1.00 66.31 262 ASN A N 1
ATOM 2055 C CA . ASN A 1 262 ? -3.159 -11.569 11.641 1.00 66.31 262 ASN A CA 1
ATOM 2056 C C . ASN A 1 262 ? -2.243 -10.398 11.980 1.00 66.31 262 ASN A C 1
ATOM 2058 O O . ASN A 1 262 ? -1.087 -10.384 11.549 1.00 66.31 262 ASN A O 1
ATOM 2062 N N . LEU A 1 263 ? -2.735 -9.466 12.801 1.00 68.00 263 LEU A N 1
ATOM 2063 C CA . LEU A 1 263 ? -1.839 -8.596 13.547 1.00 68.00 263 LEU A CA 1
ATOM 2064 C C . LEU A 1 263 ? -1.255 -9.356 14.743 1.00 68.00 263 LEU A C 1
ATOM 2066 O O . LEU A 1 263 ? -2.007 -9.736 15.651 1.00 68.00 263 LEU A O 1
ATOM 2070 N N . PRO A 1 264 ? 0.077 -9.561 14.789 1.00 71.25 264 PRO A N 1
ATOM 2071 C CA . PRO A 1 264 ? 0.698 -10.223 15.924 1.00 71.25 264 PRO A CA 1
ATOM 2072 C C . PRO A 1 264 ? 0.356 -9.462 17.205 1.00 71.25 264 PRO A C 1
ATOM 2074 O O . PRO A 1 264 ? 0.417 -8.240 17.255 1.00 71.25 264 PRO A O 1
ATOM 2077 N N . THR A 1 265 ? -0.006 -10.194 18.258 1.00 74.56 265 THR A N 1
ATOM 2078 C CA . THR A 1 265 ? -0.405 -9.600 19.545 1.00 74.56 265 THR A CA 1
ATOM 2079 C C . THR A 1 265 ? 0.731 -8.837 20.223 1.00 74.56 265 THR A C 1
ATOM 2081 O O . THR A 1 265 ? 0.484 -7.942 21.027 1.00 74.56 265 THR A O 1
ATOM 2084 N N . ARG A 1 266 ? 1.985 -9.179 19.905 1.00 73.12 266 ARG A N 1
ATOM 2085 C CA . ARG A 1 266 ? 3.165 -8.497 20.435 1.00 73.12 266 ARG A CA 1
ATOM 2086 C C . ARG A 1 266 ? 3.246 -7.079 19.880 1.00 73.12 266 ARG A C 1
ATOM 2088 O O . ARG A 1 266 ? 3.193 -6.894 18.670 1.00 73.12 266 ARG A O 1
ATOM 2095 N N . ASP A 1 267 ? 3.425 -6.107 20.771 1.00 80.88 267 ASP A N 1
ATOM 2096 C CA . ASP A 1 267 ? 3.530 -4.678 20.436 1.00 80.88 267 ASP A CA 1
ATOM 2097 C C . ASP A 1 267 ? 2.277 -4.106 19.738 1.00 80.88 267 ASP A C 1
ATOM 2099 O O . ASP A 1 267 ? 2.320 -3.025 19.146 1.00 80.88 267 ASP A O 1
ATOM 2103 N N . ALA A 1 268 ? 1.151 -4.821 19.836 1.00 87.81 268 ALA A N 1
ATOM 2104 C CA . ALA A 1 268 ? -0.155 -4.349 19.413 1.00 87.81 268 ALA A CA 1
ATOM 2105 C C . ALA A 1 268 ? -0.882 -3.643 20.556 1.00 87.81 268 ALA A C 1
ATOM 2107 O O . ALA A 1 268 ? -0.728 -3.965 21.738 1.00 87.81 268 ALA A O 1
ATOM 2108 N N . PHE A 1 269 ? -1.731 -2.704 20.171 1.00 91.81 269 PHE A N 1
ATOM 2109 C CA . PHE A 1 269 ? -2.610 -1.955 21.047 1.00 91.81 269 PHE A CA 1
ATOM 2110 C C . PHE A 1 269 ? -4.061 -2.262 20.700 1.00 91.81 269 PHE A C 1
ATOM 2112 O O . PHE A 1 269 ? -4.372 -2.619 19.564 1.00 91.81 269 PHE A O 1
ATOM 2119 N N . GLN A 1 270 ? -4.945 -2.133 21.681 1.00 92.25 270 GLN A N 1
ATOM 2120 C CA . GLN A 1 270 ? -6.371 -2.373 21.525 1.00 92.25 270 GLN A CA 1
ATOM 2121 C C . GLN A 1 270 ? -7.186 -1.108 21.762 1.00 92.25 270 GLN A C 1
ATOM 2123 O O . GLN A 1 270 ? -6.864 -0.284 22.621 1.00 92.25 270 GLN A O 1
ATOM 2128 N N . MET A 1 271 ? -8.283 -0.992 21.025 1.00 92.75 271 MET A N 1
ATOM 2129 C CA . MET A 1 271 ? -9.302 0.029 21.233 1.00 92.75 271 MET A CA 1
ATOM 2130 C C . MET A 1 271 ? -10.685 -0.500 20.842 1.00 92.75 271 MET A C 1
ATOM 2132 O O . MET A 1 271 ? -10.802 -1.513 20.159 1.00 92.75 271 MET A O 1
ATOM 2136 N N . GLU A 1 272 ? -11.736 0.193 21.264 1.00 91.81 272 GLU A N 1
ATOM 2137 C CA . GLU A 1 272 ? -13.113 -0.112 20.861 1.00 91.81 272 GLU A CA 1
ATOM 2138 C C . GLU A 1 272 ? -13.328 0.165 19.367 1.00 91.81 272 GLU A C 1
ATOM 2140 O O . GLU A 1 272 ? -12.828 1.165 18.840 1.00 91.81 272 GLU A O 1
ATOM 2145 N N . SER A 1 273 ? -14.105 -0.683 18.686 1.00 90.94 273 SER A N 1
ATOM 2146 C CA . SER A 1 273 ? -14.352 -0.534 17.247 1.00 90.94 273 SER A CA 1
ATOM 2147 C C . SER A 1 273 ? -15.170 0.702 16.886 1.00 90.94 273 SER A C 1
ATOM 2149 O O . SER A 1 273 ? -15.033 1.203 15.774 1.00 90.94 273 SER A O 1
ATOM 2151 N N . GLY A 1 274 ? -15.937 1.264 17.828 1.00 89.81 274 GLY A N 1
ATOM 2152 C CA . GLY A 1 274 ? -16.635 2.543 17.664 1.00 89.81 274 GLY A CA 1
ATOM 2153 C C . GLY A 1 274 ? -15.711 3.746 17.424 1.00 89.81 274 GLY A C 1
ATOM 2154 O O . GLY A 1 274 ? -16.183 4.829 17.085 1.00 89.81 274 GLY A O 1
ATOM 2155 N N . ARG A 1 275 ? -14.390 3.578 17.570 1.00 91.50 275 ARG A N 1
ATOM 2156 C CA . ARG A 1 275 ? -13.383 4.585 17.200 1.00 91.50 275 ARG A CA 1
ATOM 2157 C C . ARG A 1 275 ? -13.012 4.565 15.723 1.00 91.50 275 ARG A C 1
ATOM 2159 O O . ARG A 1 275 ? -12.400 5.530 15.271 1.00 91.50 275 ARG A O 1
ATOM 2166 N N . PHE A 1 276 ? -13.365 3.506 15.000 1.00 92.94 276 PHE A N 1
ATOM 2167 C CA . PHE A 1 276 ? -13.259 3.397 13.551 1.00 92.94 276 PHE A CA 1
ATOM 2168 C C . PHE A 1 276 ? -14.644 3.683 12.961 1.00 92.94 276 PHE A C 1
ATOM 2170 O O . PHE A 1 276 ? -15.560 2.884 13.117 1.00 92.94 276 PHE A O 1
ATOM 2177 N N . THR A 1 277 ? -14.829 4.847 12.339 1.00 91.25 277 THR A N 1
ATOM 2178 C CA . THR A 1 277 ? -16.147 5.281 11.846 1.00 91.25 277 THR A CA 1
ATOM 2179 C C . THR A 1 277 ? -16.100 5.662 10.382 1.00 91.25 277 THR A C 1
ATOM 2181 O O . THR A 1 277 ? -15.160 6.318 9.926 1.00 91.25 277 THR A O 1
ATOM 2184 N N . GLU A 1 278 ? -17.125 5.270 9.631 1.00 90.69 278 GLU A N 1
ATOM 2185 C CA . GLU A 1 278 ? -17.321 5.746 8.271 1.00 90.69 278 GLU A CA 1
ATOM 2186 C C . GLU A 1 278 ? -18.089 7.077 8.278 1.00 90.69 278 GLU A C 1
ATOM 2188 O O . GLU A 1 278 ? -19.053 7.284 9.017 1.00 90.69 278 GLU A O 1
ATOM 2193 N N . SER A 1 279 ? -17.648 8.028 7.452 1.00 86.38 279 SER A N 1
ATOM 2194 C CA . SER A 1 279 ? -18.277 9.348 7.362 1.00 86.38 279 SER A CA 1
ATOM 2195 C C . SER A 1 279 ? -19.737 9.225 6.930 1.00 86.38 279 SER A C 1
ATOM 2197 O O . SER A 1 279 ? -20.023 8.733 5.843 1.00 86.38 279 SER A O 1
ATOM 2199 N N . GLY A 1 280 ? -20.648 9.740 7.756 1.00 77.31 280 GLY A N 1
ATOM 2200 C CA . GLY A 1 280 ? -22.089 9.696 7.497 1.00 77.31 280 GLY A CA 1
ATOM 2201 C C . GLY A 1 280 ? -22.812 8.498 8.113 1.00 77.31 280 GLY A C 1
ATOM 2202 O O . GLY A 1 280 ? -24.032 8.422 7.980 1.00 77.31 280 GLY A O 1
ATOM 2203 N N . SER A 1 281 ? -22.111 7.602 8.813 1.00 77.75 281 SER A N 1
ATOM 2204 C CA . SER A 1 281 ? -22.766 6.501 9.514 1.00 77.75 281 SER A CA 1
ATOM 2205 C C . SER A 1 281 ? -23.306 6.910 10.897 1.00 77.75 281 SER A C 1
ATOM 2207 O O . SER A 1 281 ? -22.653 7.681 11.610 1.00 77.75 281 SER A O 1
ATOM 2209 N N . PRO A 1 282 ? -24.504 6.437 11.305 1.00 59.12 282 PRO A N 1
ATOM 2210 C CA . PRO A 1 282 ? -25.184 6.948 12.492 1.00 59.12 282 PRO A CA 1
ATOM 2211 C C . PRO A 1 282 ? -24.753 6.345 13.843 1.00 59.12 282 PRO A C 1
ATOM 2213 O O . PRO A 1 282 ? -25.253 6.833 14.859 1.00 59.12 282 PRO A O 1
ATOM 2216 N N . LYS A 1 283 ? -23.903 5.303 13.929 1.00 61.59 283 LYS A N 1
ATOM 2217 C CA . LYS A 1 283 ? -23.624 4.623 15.218 1.00 61.59 283 LYS A CA 1
ATOM 2218 C C . LYS A 1 283 ? -22.229 3.999 15.337 1.00 61.59 283 LYS A C 1
ATOM 2220 O O . LYS A 1 283 ? -21.688 3.469 14.383 1.00 61.59 283 LYS A O 1
ATOM 2225 N N . GLY A 1 284 ? -21.699 3.989 16.563 1.00 57.91 284 GLY A N 1
ATOM 2226 C CA . GLY A 1 284 ? -20.582 3.125 16.951 1.00 57.91 284 GLY A CA 1
ATOM 2227 C C . GLY A 1 284 ? -21.072 1.713 17.283 1.00 57.91 284 GLY A C 1
ATOM 2228 O O . GLY A 1 284 ? -22.130 1.553 17.895 1.00 57.91 284 GLY A O 1
ATOM 2229 N N . MET A 1 285 ? -20.311 0.700 16.873 1.00 72.50 285 MET A N 1
ATOM 2230 C CA . MET A 1 285 ? -20.502 -0.691 17.290 1.00 72.50 285 MET A CA 1
ATOM 2231 C C . MET A 1 285 ? -19.644 -1.029 18.522 1.00 72.50 285 MET A C 1
ATOM 2233 O O . MET A 1 285 ? -18.693 -0.319 18.850 1.00 72.50 285 MET A O 1
ATOM 2237 N N . ASN A 1 286 ? -19.984 -2.136 19.190 1.00 74.88 286 ASN A N 1
ATOM 2238 C CA . ASN A 1 286 ? -19.334 -2.622 20.417 1.00 74.88 286 ASN A CA 1
ATOM 2239 C C . ASN A 1 286 ? -18.228 -3.662 20.154 1.00 74.88 286 ASN A C 1
ATOM 2241 O O . ASN A 1 286 ? -17.966 -4.520 20.997 1.00 74.88 286 ASN A O 1
ATOM 2245 N N . GLY A 1 287 ? -17.616 -3.631 18.975 1.00 86.69 287 GLY A N 1
ATOM 2246 C CA . GLY A 1 287 ? -16.521 -4.526 18.628 1.00 86.69 287 GLY A CA 1
ATOM 2247 C C . GLY A 1 287 ? -15.166 -4.044 19.146 1.00 86.69 287 GLY A C 1
ATOM 2248 O O . GLY A 1 287 ? -15.053 -3.121 19.959 1.00 86.69 287 GLY A O 1
ATOM 2249 N N . LEU A 1 288 ? -14.102 -4.663 18.639 1.00 90.56 288 LEU A N 1
ATOM 2250 C CA . LEU A 1 288 ? -12.727 -4.379 19.044 1.00 90.56 288 LEU A CA 1
ATOM 2251 C C . LEU A 1 288 ? -11.824 -4.182 17.831 1.00 90.56 288 LEU A C 1
ATOM 2253 O O . LEU A 1 288 ? -11.943 -4.874 16.824 1.00 90.56 288 LEU A O 1
ATOM 2257 N N . CYS A 1 289 ? -10.876 -3.264 17.971 1.00 91.62 289 CYS A N 1
ATOM 2258 C CA . CYS A 1 289 ? -9.778 -3.078 17.041 1.00 91.62 289 CYS A CA 1
ATOM 2259 C C . CYS A 1 289 ? -8.441 -3.392 17.712 1.00 91.62 289 CYS A C 1
ATOM 2261 O O . CYS A 1 289 ? -8.206 -3.006 18.860 1.00 91.62 289 CYS A O 1
ATOM 2263 N N . ARG A 1 290 ? -7.539 -4.016 16.955 1.00 92.31 290 ARG A N 1
ATOM 2264 C CA . ARG A 1 290 ? -6.106 -4.118 17.227 1.00 92.3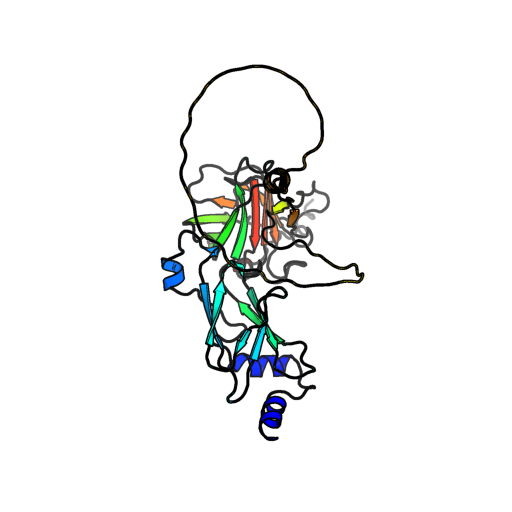1 290 ARG A CA 1
ATOM 2265 C C . ARG A 1 290 ? -5.352 -3.244 16.243 1.00 92.31 290 ARG A C 1
ATOM 2267 O O . ARG A 1 290 ? -5.703 -3.195 15.070 1.00 92.31 290 ARG A O 1
ATOM 2274 N N . TYR A 1 291 ? -4.309 -2.568 16.693 1.00 92.88 291 TYR A N 1
ATOM 2275 C CA . TYR A 1 291 ? -3.445 -1.797 15.809 1.00 92.88 291 TYR A CA 1
ATOM 2276 C C . TYR A 1 291 ? -1.993 -1.863 16.252 1.00 92.88 291 TYR A C 1
ATOM 2278 O O . TYR A 1 291 ? -1.685 -2.007 17.433 1.00 92.88 291 TYR A O 1
ATOM 2286 N N . VAL A 1 292 ? -1.099 -1.743 15.279 1.00 90.94 292 VAL A N 1
ATOM 2287 C CA . VAL A 1 292 ? 0.348 -1.699 15.474 1.00 90.94 292 VAL A CA 1
ATOM 2288 C C . VAL A 1 292 ? 0.907 -0.456 14.798 1.00 90.94 292 VAL A C 1
ATOM 2290 O O . VAL A 1 292 ? 0.504 -0.096 13.690 1.00 90.94 292 VAL A O 1
ATOM 2293 N N . TYR A 1 293 ? 1.854 0.201 15.461 1.00 90.06 293 TYR A N 1
ATOM 2294 C CA . TYR A 1 293 ? 2.602 1.299 14.856 1.00 90.06 293 TYR A CA 1
ATOM 2295 C C . TYR A 1 293 ? 3.680 0.755 13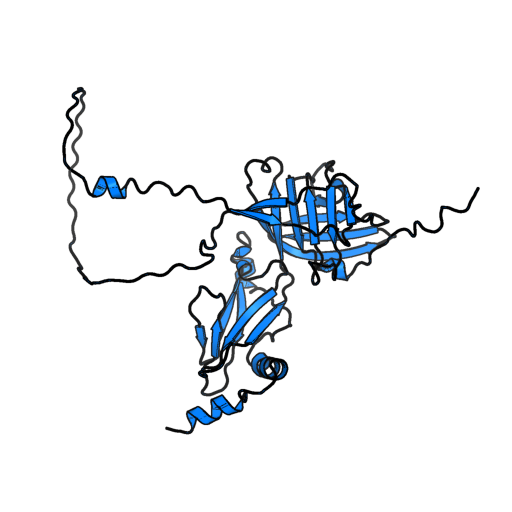.916 1.00 90.06 293 TYR A C 1
ATOM 2297 O O . TYR A 1 293 ? 4.065 -0.415 13.974 1.00 90.06 293 TYR A O 1
ATOM 2305 N N . LYS A 1 294 ? 4.215 1.630 13.062 1.00 85.81 294 LYS A N 1
ATOM 2306 C CA . LYS A 1 294 ? 5.378 1.310 12.232 1.00 85.81 294 LYS A CA 1
ATOM 2307 C C . LYS A 1 294 ? 6.538 0.780 13.088 1.00 85.81 294 LYS A C 1
ATOM 2309 O O . LYS A 1 294 ? 6.793 1.287 14.179 1.00 85.81 294 LYS A O 1
ATOM 2314 N N . ASN A 1 295 ? 7.291 -0.166 12.527 1.00 81.56 295 ASN A N 1
ATOM 2315 C CA . ASN A 1 295 ? 8.400 -0.888 13.163 1.00 81.56 295 ASN A CA 1
ATOM 2316 C C . ASN A 1 295 ? 7.968 -1.936 14.201 1.00 81.56 295 ASN A C 1
ATOM 2318 O O . ASN A 1 295 ? 8.838 -2.526 14.844 1.00 81.56 295 ASN A O 1
ATOM 2322 N N . ALA A 1 296 ? 6.667 -2.208 14.349 1.00 77.44 296 ALA A N 1
ATOM 2323 C CA . ALA A 1 296 ? 6.220 -3.347 15.135 1.00 77.44 296 ALA A CA 1
ATOM 2324 C C . ALA A 1 296 ? 6.714 -4.667 14.503 1.00 77.44 296 ALA A C 1
ATOM 2326 O O . ALA A 1 296 ? 6.813 -4.786 13.275 1.00 77.44 296 ALA A O 1
ATOM 2327 N N . PRO A 1 297 ? 7.037 -5.687 15.307 1.00 64.44 297 PRO A N 1
ATOM 2328 C CA . PRO A 1 297 ? 7.442 -6.992 14.799 1.00 64.44 297 PRO A CA 1
ATOM 2329 C C . PRO A 1 297 ? 6.344 -7.612 13.933 1.00 64.44 297 PRO A C 1
ATOM 2331 O O . PRO A 1 297 ? 5.211 -7.742 14.374 1.00 64.44 297 PRO A O 1
ATOM 2334 N N . GLY A 1 298 ? 6.677 -8.004 12.703 1.00 62.19 298 GLY A N 1
ATOM 2335 C CA . GLY A 1 298 ? 5.708 -8.536 11.734 1.00 62.19 298 GLY A CA 1
ATOM 2336 C C . GLY A 1 298 ? 5.106 -7.489 10.788 1.00 62.19 298 GLY A C 1
ATOM 2337 O O . GLY A 1 298 ? 4.739 -7.854 9.678 1.00 62.19 298 GLY A O 1
ATOM 2338 N N . ASP A 1 299 ? 5.119 -6.199 11.145 1.00 61.22 299 ASP A N 1
ATOM 2339 C CA . ASP A 1 299 ? 4.834 -5.083 10.226 1.00 61.22 299 ASP A CA 1
ATOM 2340 C C . ASP A 1 299 ? 5.855 -3.944 10.416 1.00 61.22 299 ASP A C 1
ATOM 2342 O O . ASP A 1 299 ? 5.574 -2.889 11.000 1.00 61.22 299 ASP A O 1
ATOM 2346 N N . PRO A 1 300 ? 7.090 -4.127 9.915 1.00 60.62 300 PRO A N 1
ATOM 2347 C CA . PRO A 1 300 ? 8.145 -3.155 10.140 1.00 60.62 300 PRO A CA 1
ATOM 2348 C C . PRO A 1 300 ? 7.952 -1.846 9.359 1.00 60.62 300 PRO A C 1
ATOM 2350 O O . PRO A 1 300 ? 8.727 -0.912 9.554 1.00 60.62 300 PRO A O 1
ATOM 2353 N N . LYS A 1 301 ? 6.980 -1.749 8.440 1.00 67.56 301 LYS A N 1
ATOM 2354 C CA . LYS A 1 301 ? 7.020 -0.727 7.382 1.00 67.56 301 LYS A CA 1
ATOM 2355 C C . LYS A 1 301 ? 5.911 0.309 7.439 1.00 67.56 301 LYS A C 1
ATOM 2357 O O . LYS A 1 301 ? 6.227 1.480 7.224 1.00 67.56 301 LYS A O 1
ATOM 2362 N N . SER A 1 302 ? 4.669 -0.068 7.729 1.00 75.94 302 SER A N 1
ATOM 2363 C CA . SER A 1 302 ? 3.549 0.883 7.683 1.00 75.94 302 SER A CA 1
ATOM 2364 C C . SER A 1 302 ? 2.817 1.025 9.005 1.00 75.94 302 SER A C 1
ATOM 2366 O O . SER A 1 302 ? 2.327 2.111 9.283 1.00 75.94 302 SER A O 1
ATOM 2368 N N . GLY A 1 303 ? 2.765 -0.034 9.814 1.00 87.19 303 GLY A N 1
ATOM 2369 C CA . GLY A 1 303 ? 1.717 -0.162 10.817 1.00 87.19 303 GLY A CA 1
ATOM 2370 C C . GLY A 1 303 ? 0.397 -0.570 10.156 1.00 87.19 303 GLY A C 1
ATOM 2371 O O . GLY A 1 303 ? 0.212 -0.425 8.939 1.00 87.19 303 GLY A O 1
ATOM 2372 N N . ALA A 1 304 ? -0.523 -1.086 10.957 1.00 90.50 304 ALA A N 1
ATOM 2373 C CA . ALA A 1 304 ? -1.765 -1.663 10.468 1.00 90.50 304 ALA A CA 1
ATOM 2374 C C . ALA A 1 304 ? -2.836 -1.666 11.554 1.00 90.50 304 ALA A C 1
ATOM 2376 O O . ALA A 1 304 ? -2.533 -1.577 12.746 1.00 90.50 304 ALA A O 1
ATOM 2377 N N . ILE A 1 305 ? -4.088 -1.751 11.119 1.00 92.12 305 ILE A N 1
ATOM 2378 C CA . ILE A 1 305 ? -5.256 -1.868 11.984 1.00 92.12 305 ILE A CA 1
ATOM 2379 C C . ILE A 1 305 ? -6.133 -3.026 11.517 1.00 92.12 305 ILE A C 1
ATOM 2381 O O . ILE A 1 305 ? -6.348 -3.228 10.322 1.00 92.12 305 ILE A O 1
ATOM 2385 N N . GLU A 1 306 ? -6.625 -3.769 12.495 1.00 91.94 306 GLU A N 1
ATOM 2386 C CA . GLU A 1 306 ? -7.535 -4.890 12.368 1.00 91.94 306 GLU A CA 1
ATOM 2387 C C . GLU A 1 306 ? -8.746 -4.605 13.255 1.00 91.94 306 GLU A C 1
ATOM 2389 O O . GLU A 1 306 ? -8.581 -4.467 14.463 1.00 91.94 306 GLU A O 1
ATOM 2394 N N . CYS A 1 307 ? -9.946 -4.498 12.695 1.00 90.94 307 CYS A N 1
ATOM 2395 C CA . CYS A 1 307 ? -11.172 -4.267 13.458 1.00 90.94 307 CYS A CA 1
ATOM 2396 C C . CYS A 1 307 ? -12.192 -5.368 13.202 1.00 90.94 307 CYS A C 1
ATOM 2398 O O . CYS A 1 307 ? -12.319 -5.855 12.080 1.00 90.94 307 CYS A O 1
ATOM 2400 N N . HIS A 1 308 ? -12.937 -5.699 14.250 1.00 88.75 308 HIS A N 1
ATOM 2401 C CA . HIS A 1 308 ? -14.061 -6.628 14.239 1.00 88.75 308 HIS A CA 1
ATOM 2402 C C . HIS A 1 308 ? -15.308 -5.890 14.693 1.00 88.75 308 HIS A C 1
ATOM 2404 O O . HIS A 1 308 ? -15.222 -5.068 15.612 1.00 88.75 308 HIS A O 1
ATOM 2410 N N . ASP A 1 309 ? -16.437 -6.215 14.073 1.00 86.62 309 ASP A N 1
ATOM 2411 C CA . ASP A 1 309 ? -17.770 -5.717 14.393 1.00 86.62 309 ASP A CA 1
ATOM 2412 C C . ASP A 1 309 ? -17.734 -4.185 14.575 1.00 86.62 309 ASP A C 1
ATOM 2414 O O . ASP A 1 309 ? -17.902 -3.645 15.674 1.00 86.62 309 ASP A O 1
ATOM 2418 N N . THR A 1 310 ? -17.368 -3.475 13.502 1.00 84.94 310 THR A N 1
ATOM 2419 C CA . THR A 1 310 ? -17.264 -2.011 13.453 1.00 84.94 310 THR A CA 1
ATOM 2420 C C . THR A 1 310 ? -18.398 -1.428 12.614 1.00 84.94 310 THR A C 1
ATOM 2422 O O . THR A 1 310 ? -18.926 -2.080 11.734 1.00 84.94 310 THR A O 1
ATOM 2425 N N . ASP A 1 311 ? -18.786 -0.191 12.897 1.00 81.50 311 ASP A N 1
ATOM 2426 C CA . ASP A 1 311 ? -19.803 0.608 12.199 1.00 81.50 311 ASP A CA 1
ATOM 2427 C C . ASP A 1 311 ? -20.621 -0.050 11.047 1.00 81.50 311 ASP A C 1
ATOM 2429 O O . ASP A 1 311 ? -21.705 -0.575 11.282 1.00 81.50 311 ASP A O 1
ATOM 2433 N N . THR A 1 312 ? -20.130 -0.019 9.802 1.00 84.12 312 THR A N 1
ATOM 2434 C CA . THR A 1 312 ? -20.780 -0.588 8.600 1.00 84.12 312 THR A CA 1
ATOM 2435 C C . THR A 1 312 ? -20.136 -1.902 8.140 1.00 84.12 312 THR A C 1
ATOM 2437 O O . THR A 1 312 ? -20.391 -2.366 7.025 1.00 84.12 312 THR A O 1
ATOM 2440 N N . LEU A 1 313 ? -19.248 -2.478 8.954 1.00 87.75 313 LEU A N 1
ATOM 2441 C CA . LEU A 1 313 ? -18.282 -3.492 8.545 1.00 87.75 313 LEU A CA 1
ATOM 2442 C C . LEU A 1 313 ? -18.094 -4.564 9.630 1.00 87.75 313 LEU A C 1
ATOM 2444 O O . LEU A 1 313 ? -17.670 -4.274 10.746 1.00 87.75 313 LEU A O 1
ATOM 2448 N N . ASP A 1 314 ? -18.295 -5.831 9.289 1.00 87.62 314 ASP A N 1
ATOM 2449 C CA . ASP A 1 314 ? -18.011 -6.924 10.224 1.00 87.62 314 ASP A CA 1
ATOM 2450 C C . ASP A 1 314 ? -16.507 -7.079 10.473 1.00 87.62 314 ASP A C 1
ATOM 2452 O O . ASP A 1 314 ? -16.091 -7.375 11.589 1.00 87.62 314 ASP A O 1
ATOM 2456 N N . ASN A 1 315 ? -15.681 -6.857 9.446 1.00 88.31 315 ASN A N 1
ATOM 2457 C CA . ASN A 1 315 ? -14.232 -7.017 9.526 1.00 88.31 315 ASN A CA 1
ATOM 2458 C C . ASN A 1 315 ? -13.506 -5.937 8.721 1.00 88.31 315 ASN A C 1
ATOM 2460 O O . ASN A 1 315 ? -13.921 -5.588 7.614 1.00 88.31 315 ASN A O 1
ATOM 2464 N N . VAL A 1 316 ? -12.375 -5.460 9.241 1.00 90.25 316 VAL A N 1
ATOM 2465 C CA . VAL A 1 316 ? -11.473 -4.537 8.540 1.00 90.25 316 VAL A CA 1
ATOM 2466 C C . VAL A 1 316 ? -10.034 -4.945 8.782 1.00 90.25 316 VAL A C 1
ATOM 2468 O O . VAL A 1 316 ? -9.626 -5.075 9.931 1.00 90.25 316 VAL A O 1
ATOM 2471 N N . TYR A 1 317 ? -9.243 -5.049 7.719 1.00 90.44 317 TYR A N 1
ATOM 2472 C CA . TYR A 1 317 ? -7.787 -5.089 7.799 1.00 90.44 317 TYR A CA 1
ATOM 2473 C C . TYR A 1 317 ? -7.190 -4.091 6.814 1.00 90.44 317 TYR A C 1
ATOM 2475 O O . TYR A 1 317 ? -7.413 -4.185 5.606 1.00 90.44 317 TYR A O 1
ATOM 2483 N N . VAL A 1 318 ? -6.412 -3.129 7.307 1.00 90.31 318 VAL A N 1
ATOM 2484 C CA . VAL A 1 318 ? -5.780 -2.126 6.444 1.00 90.31 318 VAL A CA 1
ATOM 2485 C C . VAL A 1 318 ? -4.423 -1.696 6.987 1.00 90.31 318 VAL A C 1
ATOM 2487 O O . VAL A 1 318 ? -4.257 -1.445 8.182 1.00 90.31 318 VAL A O 1
ATOM 2490 N N . HIS A 1 319 ? -3.439 -1.585 6.093 1.00 89.06 319 HIS A N 1
ATOM 2491 C CA . HIS A 1 319 ? -2.158 -0.958 6.409 1.00 89.06 319 HIS A CA 1
ATOM 2492 C C . HIS A 1 319 ? -2.317 0.564 6.473 1.00 89.06 319 HIS A C 1
ATOM 2494 O O . HIS A 1 319 ? -2.860 1.191 5.562 1.00 89.06 319 HIS A O 1
ATOM 2500 N N . VAL A 1 320 ? -1.805 1.170 7.542 1.00 89.44 320 VAL A N 1
ATOM 2501 C CA . VAL A 1 320 ? -2.019 2.586 7.870 1.00 89.44 320 VAL A CA 1
ATOM 2502 C C . VAL A 1 320 ? -0.669 3.289 7.936 1.00 89.44 320 VAL A C 1
ATOM 2504 O O . VAL A 1 320 ? -0.112 3.525 9.001 1.00 89.44 320 VAL A O 1
ATOM 2507 N N . THR A 1 321 ? -0.123 3.632 6.773 1.00 85.25 321 THR A N 1
ATOM 2508 C CA . THR A 1 321 ? 1.239 4.181 6.635 1.00 85.25 321 THR A CA 1
ATOM 2509 C C . THR A 1 321 ? 1.489 5.463 7.416 1.00 85.25 321 THR A C 1
ATOM 2511 O O . THR A 1 321 ? 2.606 5.689 7.878 1.00 85.25 321 THR A O 1
ATOM 2514 N N . CYS A 1 322 ? 0.457 6.286 7.600 1.00 88.56 322 CYS A N 1
ATOM 2515 C CA . CYS A 1 322 ? 0.551 7.521 8.366 1.00 88.56 322 CYS A CA 1
ATOM 2516 C C . CYS A 1 322 ? 0.688 7.289 9.884 1.00 88.56 322 CYS A C 1
ATOM 2518 O O . CYS A 1 322 ? 0.944 8.242 10.615 1.00 88.56 322 CYS A O 1
ATOM 2520 N N . PHE A 1 323 ? 0.657 6.040 10.381 1.00 88.81 323 PHE A N 1
ATOM 2521 C CA . PHE A 1 323 ? 1.076 5.745 11.759 1.00 88.81 323 PHE A CA 1
ATOM 2522 C C . PHE A 1 323 ? 2.516 6.172 12.048 1.00 88.81 323 PHE A C 1
ATOM 2524 O O . PHE A 1 323 ? 2.840 6.417 13.205 1.00 88.81 323 PHE A O 1
ATOM 2531 N N . SER A 1 324 ? 3.381 6.306 11.035 1.00 84.12 324 SER A N 1
ATOM 2532 C CA . SER A 1 324 ? 4.737 6.831 11.238 1.00 84.12 324 SER A CA 1
ATOM 2533 C C . SER A 1 324 ? 4.784 8.278 11.738 1.00 84.12 324 SER A C 1
ATOM 2535 O O . SER A 1 324 ? 5.824 8.714 12.222 1.00 84.12 324 SER A O 1
ATOM 2537 N N . GLU A 1 325 ? 3.689 9.024 11.592 1.00 88.00 325 GLU A N 1
ATOM 2538 C CA . GLU A 1 325 ? 3.565 10.417 12.036 1.00 88.00 325 GLU A CA 1
ATOM 2539 C C . GLU A 1 325 ? 3.101 10.521 13.496 1.00 88.00 325 GLU A C 1
ATOM 2541 O O . GLU A 1 325 ? 3.178 11.589 14.097 1.00 88.00 325 GLU A O 1
ATOM 2546 N N . LEU A 1 326 ? 2.649 9.410 14.084 1.00 89.19 326 LEU A N 1
ATOM 2547 C CA . LEU A 1 326 ? 2.150 9.343 15.451 1.00 89.19 326 LEU A CA 1
ATOM 2548 C C . LEU A 1 326 ? 3.097 8.524 16.324 1.00 89.19 326 LEU A C 1
ATOM 2550 O O . LEU A 1 326 ? 3.751 7.584 15.872 1.00 89.19 326 LEU A O 1
ATOM 2554 N N . ARG A 1 327 ? 3.148 8.860 17.613 1.00 88.50 327 ARG A N 1
ATOM 2555 C CA . ARG A 1 327 ? 3.879 8.074 18.611 1.00 88.50 327 ARG A CA 1
ATOM 2556 C C . ARG A 1 327 ? 2.909 7.331 19.529 1.00 88.50 327 ARG A C 1
ATOM 2558 O O . ARG A 1 327 ? 1.867 7.903 19.874 1.00 88.50 327 ARG A O 1
ATOM 2565 N N . PRO A 1 328 ? 3.255 6.104 19.959 1.00 90.12 328 PRO A N 1
ATOM 2566 C CA . PRO A 1 328 ? 2.530 5.435 21.025 1.00 90.12 328 PRO A CA 1
ATOM 2567 C C . PRO A 1 328 ? 2.557 6.273 22.310 1.00 90.12 328 PRO A C 1
ATOM 2569 O O . PRO A 1 328 ? 3.591 6.835 22.677 1.00 90.12 328 PRO A O 1
ATOM 2572 N N . ARG A 1 329 ? 1.426 6.336 23.004 1.00 92.44 329 ARG A N 1
ATOM 2573 C CA . ARG A 1 329 ? 1.240 6.961 24.312 1.00 92.44 329 ARG A CA 1
ATOM 2574 C C . ARG A 1 329 ? 0.838 5.881 25.301 1.00 92.44 329 ARG A C 1
ATOM 2576 O O . ARG A 1 329 ? -0.335 5.556 25.418 1.00 92.44 329 ARG A O 1
ATOM 2583 N N . VAL A 1 330 ? 1.799 5.326 26.026 1.00 89.06 330 VAL A N 1
ATOM 2584 C CA . VAL A 1 330 ? 1.534 4.289 27.033 1.00 89.06 330 VAL A CA 1
ATOM 2585 C C . VAL A 1 330 ? 1.564 4.930 28.417 1.00 89.06 330 VAL A C 1
ATOM 2587 O O . VAL A 1 330 ? 2.480 5.693 28.719 1.00 89.06 330 VAL A O 1
ATOM 2590 N N . LYS A 1 331 ? 0.563 4.649 29.262 1.00 86.06 331 LYS A N 1
ATOM 2591 C CA . LYS A 1 331 ? 0.608 5.069 30.670 1.00 86.06 331 LYS A CA 1
ATOM 2592 C C . LYS A 1 331 ? 1.706 4.292 31.396 1.00 86.06 331 LYS A C 1
ATOM 2594 O O . LYS A 1 331 ? 1.678 3.063 31.411 1.00 86.06 331 LYS A O 1
ATOM 2599 N N . ASP A 1 332 ? 2.618 5.006 32.054 1.00 74.69 332 ASP A N 1
ATOM 2600 C CA . ASP A 1 332 ? 3.566 4.416 33.004 1.00 74.69 332 ASP A CA 1
ATOM 2601 C C . ASP A 1 332 ? 2.794 3.856 34.210 1.00 74.69 332 ASP A C 1
ATOM 2603 O O . ASP A 1 332 ? 2.537 4.551 35.194 1.00 74.69 332 ASP A O 1
ATOM 2607 N N . MET A 1 333 ? 2.427 2.574 34.155 1.00 59.81 333 MET A N 1
ATOM 2608 C CA . MET A 1 333 ? 1.730 1.891 35.256 1.00 59.81 333 MET A CA 1
ATOM 2609 C C . MET A 1 333 ? 2.606 1.714 36.512 1.00 59.81 333 MET A C 1
ATOM 2611 O O . MET A 1 333 ? 2.136 1.247 37.545 1.00 59.81 333 MET A O 1
ATOM 2615 N N . THR A 1 334 ? 3.883 2.101 36.462 1.00 55.72 334 THR A N 1
ATOM 2616 C CA . THR A 1 334 ? 4.863 1.926 37.544 1.00 55.72 334 THR A CA 1
ATOM 2617 C C . THR A 1 334 ? 4.783 2.976 38.658 1.00 55.72 334 THR A C 1
ATOM 2619 O O . THR A 1 334 ? 5.462 2.812 39.669 1.00 55.72 334 THR A O 1
ATOM 2622 N N . LYS A 1 335 ? 3.968 4.037 38.533 1.00 51.62 335 LYS A N 1
ATOM 2623 C CA . LYS A 1 335 ? 3.941 5.148 39.514 1.00 51.62 335 LYS A CA 1
ATOM 2624 C C . LYS A 1 335 ? 2.673 5.283 40.365 1.00 51.62 335 LYS A C 1
ATOM 2626 O O . LYS A 1 335 ? 2.682 6.073 41.305 1.00 51.62 335 LYS A O 1
ATOM 2631 N N . GLU A 1 336 ? 1.616 4.509 40.118 1.00 53.06 336 GLU A N 1
ATOM 2632 C CA . GLU A 1 336 ? 0.366 4.601 40.904 1.00 53.06 336 GLU A CA 1
ATOM 2633 C C . GLU A 1 336 ? 0.303 3.645 42.115 1.00 53.06 336 GLU A C 1
ATOM 2635 O O . GLU A 1 336 ? -0.658 3.675 42.879 1.00 53.06 336 GLU A O 1
ATOM 2640 N N . GLY A 1 337 ? 1.343 2.839 42.360 1.00 45.62 337 GLY A N 1
ATOM 2641 C CA . GLY A 1 337 ? 1.367 1.844 43.444 1.00 45.62 337 GLY A CA 1
ATOM 2642 C C . GLY A 1 337 ? 1.807 2.335 44.832 1.00 45.62 337 GLY A C 1
ATOM 2643 O O . GLY A 1 337 ? 1.720 1.565 45.786 1.00 45.62 337 GLY A O 1
ATOM 2644 N N . THR A 1 338 ? 2.270 3.580 44.984 1.00 41.28 338 THR A N 1
ATOM 2645 C CA . THR A 1 338 ? 2.914 4.041 46.234 1.00 41.28 338 THR A CA 1
ATOM 2646 C C . THR A 1 338 ? 2.232 5.265 46.838 1.00 41.28 338 THR A C 1
ATOM 2648 O O . THR A 1 338 ? 2.859 6.289 47.094 1.00 41.28 338 THR A O 1
ATOM 2651 N N . LYS A 1 339 ? 0.926 5.170 47.083 1.00 46.94 339 LYS A N 1
ATOM 2652 C CA . LYS A 1 339 ? 0.256 5.973 48.115 1.00 46.94 339 LYS A CA 1
ATOM 2653 C C . LYS A 1 339 ? -0.727 5.086 48.874 1.00 46.94 339 LYS A C 1
ATOM 2655 O O . LYS A 1 339 ? -1.872 4.922 48.462 1.00 46.94 339 LYS A O 1
ATOM 2660 N N . LYS A 1 340 ? -0.249 4.507 49.972 1.00 45.72 340 LYS A N 1
ATOM 2661 C CA . LYS A 1 340 ? -1.067 4.116 51.118 1.00 45.72 340 LYS A CA 1
ATOM 2662 C C . LYS A 1 340 ? -0.474 4.751 52.358 1.00 45.72 340 LYS A C 1
ATOM 2664 O O . LYS A 1 340 ? 0.775 4.759 52.440 1.00 45.72 340 LYS A O 1
#

Secondary structure (DSSP, 8-state):
--HHHHHHHHH--TTS-HHHHHHHHHTTEESPTTSBP-B-HHHHHHTTT-GGG-EEEEEE-PPTT--EEEESSTTSPPEEE-S-EEEEEEGGGS-TTSEEEEEEEESSTT---EEEEEE-S-EEEEEEETT-TTTT--EEEEEEEEEEEEETTEEEEEEEETTS-EEEEE--SS-EE--TTS-PPPPEEEEEE--S---------------------------------------------HHHHHH--------EEEEEE---STT-EEEEGGGEEETT-----S-EEEEE-TTBTTB-SS-EEEEEEETTEEEEEEE-GGGGGS------TTSSS---

pLDDT: mean 72.31, std 22.57, range [27.36, 96.25]

Radius of gyration: 28.18 Å; Cα contacts (8 Å, |Δi|>4): 607; chains: 1; bounding box: 80×68×94 Å

Nearest PDB structures (foldseek):
  4nei-assembly1_B  TM=2.719E-01  e=3.642E-01  Saccharophagus degradans 2-40
  4ok2-assembly1_B  TM=2.844E-01  e=5.323E-01  Saccharophagus degradans 2-40
  6dlf-assembly1_B  TM=3.266E-01  e=3.552E+00  Homo sapiens
  8asv-assembly1_B  TM=1.981E-01  e=2.859E+00  Saccharomyces cerevisiae

Sequence (340 aa):
MIELALGAALLFGPHAPEAERSQKLSTFFMPMPNTRLELDRLSLLENRQTPETITGKIWMKPPKGQCLLVRTNLKHTDKRICKPTALEWRIDDLDALGHLSWTVLIEAEWDEGIVMKWNTDYRIGNFTAAGDKEAGMYEDIVIKTCKASELDGERTIVLDSFKGRRWRINLPEWDKPVNPVETPIPNLLVNIDSKKNADGSTKGDKKDDKKAEGEHGEKPKDGSGNHDKTDEKKVQSGGGSVLGALLSVGYKTEEVHKVTFNLPTRDAFQMESGRFTESGSPKGMNGLCRYVYKNAPGDPKSGAIECHDTDTLDNVYVHVTCFSELRPRVKDMTKEGTKK

Mean predicted aligned error: 15.05 Å